Protein AF-A0A9E1SE35-F1 (afdb_monomer_lite)

Structure (mmCIF, N/CA/C/O backbone):
data_AF-A0A9E1SE35-F1
#
_entry.id   AF-A0A9E1SE35-F1
#
loop_
_atom_site.group_PDB
_atom_site.id
_atom_site.type_symbol
_atom_site.label_atom_id
_atom_site.label_alt_id
_atom_site.label_comp_id
_atom_site.label_asym_id
_atom_site.label_entity_id
_atom_site.label_seq_id
_atom_site.pdbx_PDB_ins_code
_atom_site.Cartn_x
_atom_site.Cartn_y
_atom_site.Cartn_z
_atom_site.occupancy
_atom_site.B_iso_or_equiv
_atom_site.auth_seq_id
_atom_site.auth_comp_id
_atom_site.auth_asym_id
_atom_site.auth_atom_id
_atom_site.pdbx_PDB_model_num
ATOM 1 N N . MET A 1 1 ? -21.608 7.210 -1.337 1.00 58.50 1 MET A N 1
ATOM 2 C CA . MET A 1 1 ? -20.133 7.171 -1.399 1.00 58.50 1 MET A CA 1
ATOM 3 C C . MET A 1 1 ? -19.544 8.311 -0.594 1.00 58.50 1 MET A C 1
ATOM 5 O O . MET A 1 1 ? -19.902 9.467 -0.826 1.00 58.50 1 MET A O 1
ATOM 9 N N . ILE A 1 2 ? -18.666 7.977 0.347 1.00 83.94 2 ILE A N 1
ATOM 10 C CA . ILE A 1 2 ? -17.912 8.944 1.163 1.00 83.94 2 ILE A CA 1
ATOM 11 C C . ILE A 1 2 ? -16.735 9.473 0.311 1.00 83.94 2 ILE A C 1
ATOM 13 O O . ILE A 1 2 ? -16.353 8.836 -0.670 1.00 83.94 2 ILE A O 1
ATOM 17 N N . ARG A 1 3 ? -16.198 10.666 0.602 1.00 90.00 3 ARG A N 1
ATOM 18 C CA . ARG A 1 3 ? -15.175 11.342 -0.230 1.00 90.00 3 ARG A CA 1
ATOM 19 C C . ARG A 1 3 ? -13.941 10.470 -0.516 1.00 90.00 3 ARG A C 1
ATOM 21 O O . ARG A 1 3 ? -13.438 10.486 -1.633 1.00 90.00 3 ARG A O 1
ATOM 28 N N . GLU A 1 4 ? -13.511 9.676 0.456 1.00 93.06 4 GLU A N 1
ATOM 29 C CA . GLU A 1 4 ? -12.359 8.768 0.396 1.00 93.06 4 GLU A CA 1
ATOM 30 C C . GLU A 1 4 ? -12.558 7.622 -0.602 1.00 93.06 4 GLU A C 1
ATOM 32 O O . GLU A 1 4 ? -11.675 7.295 -1.388 1.00 93.06 4 GLU A O 1
ATOM 37 N N . GLU A 1 5 ? -13.753 7.041 -0.615 1.00 92.44 5 GLU A N 1
ATOM 38 C CA . GLU A 1 5 ? -14.132 5.999 -1.568 1.00 92.44 5 GLU A CA 1
ATOM 39 C C . GLU A 1 5 ? -14.140 6.552 -3.000 1.00 92.44 5 GLU A C 1
ATOM 41 O O . GLU A 1 5 ? -13.676 5.893 -3.931 1.00 92.44 5 GLU A O 1
ATOM 46 N N . LYS A 1 6 ? -14.618 7.794 -3.173 1.00 93.12 6 LYS A N 1
ATOM 47 C CA . LYS A 1 6 ? -14.644 8.467 -4.477 1.00 93.12 6 LYS A CA 1
ATOM 48 C C . LYS A 1 6 ? -13.241 8.688 -5.027 1.00 93.12 6 LYS A C 1
ATOM 50 O O . LYS A 1 6 ? -13.010 8.351 -6.179 1.00 93.12 6 LYS A O 1
ATOM 55 N N . ILE A 1 7 ? -12.309 9.226 -4.236 1.00 95.44 7 ILE A N 1
ATOM 56 C CA . ILE A 1 7 ? -10.945 9.482 -4.728 1.00 95.44 7 ILE A CA 1
ATOM 57 C C . ILE A 1 7 ? -10.204 8.180 -5.056 1.00 95.44 7 ILE A C 1
ATOM 59 O O . ILE A 1 7 ? -9.519 8.130 -6.069 1.00 95.44 7 ILE A O 1
ATOM 63 N N . VAL A 1 8 ? -10.395 7.113 -4.269 1.00 95.75 8 VAL A N 1
ATOM 64 C CA . VAL A 1 8 ? -9.826 5.788 -4.571 1.00 95.75 8 VAL A CA 1
ATOM 65 C C . VAL A 1 8 ? -10.408 5.236 -5.871 1.00 95.75 8 VAL A C 1
ATOM 67 O O . VAL A 1 8 ? -9.660 4.793 -6.736 1.00 95.75 8 VAL A O 1
ATOM 70 N N . SER A 1 9 ? -11.728 5.335 -6.049 1.00 94.31 9 SER A N 1
ATOM 71 C CA . SER A 1 9 ? -12.397 4.900 -7.281 1.00 94.31 9 SER A CA 1
ATOM 72 C C . SER A 1 9 ? -11.919 5.691 -8.499 1.00 94.31 9 SER A C 1
ATOM 74 O O . SER A 1 9 ? -11.638 5.102 -9.536 1.00 94.31 9 SER A O 1
ATOM 76 N N . ILE A 1 10 ? -11.784 7.016 -8.369 1.00 94.00 10 ILE A N 1
ATOM 77 C CA . ILE A 1 10 ? -11.277 7.892 -9.432 1.00 94.00 10 ILE A CA 1
ATOM 78 C C . ILE A 1 10 ? -9.825 7.548 -9.755 1.00 94.00 10 ILE A C 1
ATOM 80 O O . ILE A 1 10 ? -9.498 7.428 -10.924 1.00 94.00 10 ILE A O 1
ATOM 84 N N . ALA A 1 11 ? -8.961 7.343 -8.758 1.00 93.31 11 ALA A N 1
ATOM 85 C CA . ALA A 1 11 ? -7.563 6.985 -8.993 1.00 93.31 11 ALA A CA 1
ATOM 86 C C . ALA A 1 11 ? -7.438 5.678 -9.794 1.00 93.31 11 ALA A C 1
ATOM 88 O O . ALA A 1 11 ? -6.709 5.632 -10.783 1.00 93.31 11 ALA A O 1
ATOM 89 N N . ILE A 1 12 ? -8.199 4.645 -9.414 1.00 93.69 12 ILE A N 1
ATOM 90 C CA . ILE A 1 12 ? -8.242 3.367 -10.139 1.00 93.69 12 ILE A CA 1
ATOM 91 C C . ILE A 1 12 ? -8.792 3.572 -11.556 1.00 93.69 12 ILE A C 1
ATOM 93 O O . ILE A 1 12 ? -8.190 3.107 -12.523 1.00 93.69 12 ILE A O 1
ATOM 97 N N . LEU A 1 13 ? -9.910 4.290 -11.695 1.00 92.88 13 LEU A N 1
ATOM 98 C CA . LEU A 1 13 ? -10.548 4.529 -12.987 1.00 92.88 13 LEU A CA 1
ATOM 99 C C . LEU A 1 13 ? -9.641 5.316 -13.937 1.00 92.88 13 LEU A C 1
ATOM 101 O O . LEU A 1 13 ? -9.552 4.962 -15.104 1.00 92.88 13 LEU A O 1
ATOM 105 N N . THR A 1 14 ? -8.938 6.338 -13.449 1.00 90.69 14 THR A N 1
ATOM 106 C CA . THR A 1 14 ? -8.001 7.137 -14.248 1.00 90.69 14 THR A CA 1
ATOM 107 C C . THR A 1 14 ? -6.889 6.268 -14.826 1.00 90.69 14 THR A C 1
ATOM 109 O O . THR A 1 14 ? -6.589 6.369 -16.012 1.00 90.69 14 THR A O 1
ATOM 112 N N . VAL A 1 15 ? -6.310 5.374 -14.017 1.00 89.38 15 VAL A N 1
ATOM 113 C CA . VAL A 1 15 ? -5.276 4.437 -14.480 1.00 89.38 15 VAL A CA 1
ATOM 114 C C . VAL A 1 15 ? -5.835 3.470 -15.527 1.00 89.38 15 VAL A C 1
ATOM 116 O O . VAL A 1 15 ? -5.203 3.254 -16.559 1.00 89.38 15 VAL A O 1
ATOM 119 N N . LEU A 1 16 ? -7.033 2.926 -15.298 1.00 89.19 16 LEU A N 1
ATOM 120 C CA . LEU A 1 16 ? -7.689 2.030 -16.254 1.00 89.19 16 LEU A CA 1
ATOM 121 C C . LEU A 1 16 ? -8.028 2.735 -17.569 1.00 89.19 16 LEU A C 1
ATOM 123 O O . LEU A 1 16 ? -7.793 2.176 -18.634 1.00 89.19 16 LEU A O 1
ATOM 127 N N . MET A 1 17 ? -8.551 3.962 -17.516 1.00 87.62 17 MET A N 1
ATOM 128 C CA . MET A 1 17 ? -8.855 4.753 -18.709 1.00 87.62 17 MET A CA 1
ATOM 129 C C . MET A 1 17 ? -7.595 5.087 -19.503 1.00 87.62 17 MET A C 1
ATOM 131 O O . MET A 1 17 ? -7.624 5.018 -20.727 1.00 87.62 17 MET A O 1
ATOM 135 N N . TYR A 1 18 ? -6.492 5.405 -18.824 1.00 86.00 18 TYR A N 1
ATOM 136 C CA . TYR A 1 18 ? -5.204 5.621 -19.477 1.00 86.00 18 TYR A CA 1
ATOM 137 C C . TYR A 1 18 ? -4.726 4.360 -20.209 1.00 86.00 18 TYR A C 1
ATOM 139 O O . TYR A 1 18 ? -4.388 4.424 -21.389 1.00 86.00 18 TYR A O 1
ATOM 147 N N . ALA A 1 19 ? -4.769 3.204 -19.543 1.00 83.25 19 ALA A N 1
ATOM 148 C CA . ALA A 1 19 ? -4.364 1.940 -20.151 1.00 83.25 19 ALA A CA 1
ATOM 149 C C . ALA A 1 19 ? -5.287 1.511 -21.303 1.00 83.25 19 ALA A C 1
ATOM 151 O O . ALA A 1 19 ? -4.811 0.993 -22.309 1.00 83.25 19 ALA A O 1
ATOM 152 N N . LEU A 1 20 ? -6.595 1.771 -21.197 1.00 84.62 20 LEU A N 1
ATOM 153 C CA . LEU A 1 20 ? -7.542 1.565 -22.295 1.00 84.62 20 LEU A CA 1
ATOM 154 C C . LEU A 1 20 ? -7.250 2.489 -23.482 1.00 84.62 20 LEU A C 1
ATOM 156 O O . LEU A 1 20 ? -7.296 2.029 -24.616 1.00 84.62 20 LEU A O 1
ATOM 160 N N . GLY A 1 21 ? -6.928 3.763 -23.238 1.00 82.38 21 GLY A N 1
ATOM 161 C CA . GLY A 1 21 ? -6.522 4.696 -24.293 1.00 82.38 21 GLY A CA 1
ATOM 162 C C . GLY A 1 21 ? -5.305 4.181 -25.059 1.00 82.38 21 GLY A C 1
ATOM 163 O O . GLY A 1 21 ? -5.356 4.041 -26.276 1.00 82.38 21 GLY A O 1
ATOM 164 N N . LEU A 1 22 ? -4.259 3.772 -24.335 1.00 79.31 22 LEU A N 1
ATOM 165 C CA . LEU A 1 22 ? -3.069 3.174 -24.944 1.00 79.31 22 LEU A CA 1
ATOM 166 C C . LEU A 1 22 ? -3.355 1.858 -25.668 1.00 79.31 22 LEU A C 1
ATOM 168 O O . LEU A 1 22 ? -2.759 1.596 -26.709 1.00 79.31 22 LEU A O 1
ATOM 172 N N . PHE A 1 23 ? -4.283 1.047 -25.162 1.00 83.00 23 PHE A N 1
ATOM 173 C CA . PHE A 1 23 ? -4.708 -0.166 -25.851 1.00 83.00 23 PHE A CA 1
ATOM 174 C C . PHE A 1 23 ? -5.352 0.140 -27.208 1.00 83.00 23 PHE A C 1
ATOM 176 O O . PHE A 1 23 ? -5.056 -0.549 -28.182 1.00 83.00 23 PHE A O 1
ATOM 183 N N . PHE A 1 24 ? -6.193 1.174 -27.299 1.00 84.69 24 PHE A N 1
ATOM 184 C CA . PHE A 1 24 ? -6.786 1.582 -28.575 1.00 84.69 24 PHE A CA 1
ATOM 185 C C . PHE A 1 24 ? -5.763 2.196 -29.537 1.00 84.69 24 PHE A C 1
ATOM 187 O O . PHE A 1 24 ? -5.862 1.953 -30.738 1.00 84.69 24 PHE A O 1
ATOM 194 N N . ASP A 1 25 ? -4.775 2.932 -29.025 1.00 79.44 25 ASP A N 1
ATOM 195 C CA . ASP A 1 25 ? -3.771 3.604 -29.857 1.00 79.44 25 ASP A CA 1
ATOM 196 C C . ASP A 1 25 ? -2.655 2.658 -30.336 1.00 79.44 25 ASP A C 1
ATOM 198 O O . ASP A 1 25 ? -2.260 2.692 -31.501 1.00 79.44 25 ASP A O 1
ATOM 202 N N . ALA A 1 26 ? -2.134 1.808 -29.448 1.00 76.31 26 ALA A N 1
ATOM 203 C CA . ALA A 1 26 ? -0.950 0.980 -29.688 1.00 76.31 26 ALA A CA 1
ATOM 204 C C . ALA A 1 26 ? -1.252 -0.527 -29.789 1.00 76.31 26 ALA A C 1
ATOM 206 O O . ALA A 1 26 ? -0.338 -1.321 -30.009 1.00 76.31 26 ALA A O 1
ATOM 207 N N . GLY A 1 27 ? -2.508 -0.948 -29.596 1.00 72.31 27 GLY A N 1
ATOM 208 C CA . GLY A 1 27 ? -2.904 -2.363 -29.576 1.00 72.31 27 GLY A CA 1
ATOM 209 C C . GLY A 1 27 ? -2.381 -3.145 -28.366 1.00 72.31 27 GLY A C 1
ATOM 210 O O . GLY A 1 27 ? -2.519 -4.367 -28.318 1.00 72.31 27 GLY A O 1
ATOM 211 N N . PHE A 1 28 ? -1.769 -2.462 -27.393 1.00 68.56 28 PHE A N 1
ATOM 212 C CA . PHE A 1 28 ? -1.119 -3.071 -26.238 1.00 68.56 28 PHE A CA 1
ATOM 213 C C . PHE A 1 28 ? -1.556 -2.394 -24.940 1.00 68.56 28 PHE A C 1
ATOM 215 O O . PHE A 1 28 ? -1.625 -1.169 -24.848 1.00 68.56 28 PHE A O 1
ATOM 222 N N . PHE A 1 29 ? -1.854 -3.198 -23.919 1.00 68.00 29 PHE A N 1
ATOM 223 C CA . PHE A 1 29 ? -2.287 -2.693 -22.620 1.00 68.00 29 PHE A CA 1
ATOM 224 C C . PHE A 1 29 ? -1.064 -2.289 -21.795 1.00 68.00 29 PHE A C 1
ATOM 226 O O . PHE A 1 29 ? -0.494 -3.098 -21.067 1.00 68.00 29 PHE A O 1
ATOM 233 N N . LEU A 1 30 ? -0.639 -1.034 -21.933 1.00 68.56 30 LEU A N 1
ATOM 234 C CA . LEU A 1 30 ? 0.471 -0.486 -21.164 1.00 68.56 30 LEU A CA 1
ATOM 235 C C . LEU A 1 30 ? -0.089 0.347 -20.013 1.00 68.56 30 LEU A C 1
ATOM 237 O O . LEU A 1 30 ? -0.709 1.389 -20.210 1.00 68.56 30 LEU A O 1
ATOM 241 N N . LEU A 1 31 ? 0.099 -0.130 -18.788 1.00 74.75 31 LEU A N 1
ATOM 242 C CA . LEU A 1 31 ? -0.219 0.662 -17.611 1.00 74.75 31 LEU A CA 1
ATOM 243 C C . LEU A 1 31 ? 0.923 1.647 -17.312 1.00 74.75 31 LEU A C 1
ATOM 245 O O . LEU A 1 31 ? 2.072 1.354 -17.647 1.00 74.75 31 LEU A O 1
ATOM 249 N N . PRO A 1 32 ? 0.645 2.782 -16.641 1.00 64.50 32 PRO A N 1
ATOM 250 C CA . PRO A 1 32 ? 1.642 3.793 -16.307 1.00 64.50 32 PRO A CA 1
ATOM 251 C C . PRO A 1 32 ? 2.552 3.304 -15.167 1.00 64.50 32 PRO A C 1
ATOM 253 O O . PRO A 1 32 ? 2.541 3.828 -14.057 1.00 64.50 32 PRO A O 1
ATOM 256 N N . PHE A 1 33 ? 3.323 2.250 -15.411 1.00 65.88 33 PHE A N 1
ATOM 257 C CA . PHE A 1 33 ? 4.321 1.734 -14.490 1.00 65.88 33 PHE A CA 1
ATOM 258 C C . PHE A 1 33 ? 5.620 2.540 -14.641 1.00 65.88 33 PHE A C 1
ATOM 260 O O . PHE A 1 33 ? 6.007 2.834 -15.772 1.00 65.88 33 PHE A O 1
ATOM 267 N N . PRO A 1 34 ? 6.327 2.888 -13.550 1.00 76.00 34 PRO A N 1
ATOM 268 C CA . PRO A 1 34 ? 6.044 2.631 -12.132 1.00 76.00 34 PRO A CA 1
ATOM 269 C C . PRO A 1 34 ? 5.397 3.824 -11.384 1.00 76.00 34 PRO A C 1
ATOM 271 O O . PRO A 1 34 ? 5.742 4.097 -10.236 1.00 76.00 34 PRO A O 1
ATOM 274 N N . LEU A 1 35 ? 4.437 4.547 -11.982 1.00 86.25 35 LEU A N 1
ATOM 275 C CA . LEU A 1 35 ? 3.812 5.733 -11.357 1.00 86.25 35 LEU A CA 1
ATOM 276 C C . LEU A 1 35 ? 2.886 5.410 -10.169 1.00 86.25 35 LEU A C 1
ATOM 278 O O . LEU A 1 35 ? 2.475 6.323 -9.450 1.00 86.25 35 LEU A O 1
ATOM 282 N N . PHE A 1 36 ? 2.538 4.144 -9.937 1.00 90.38 36 PHE A N 1
ATOM 283 C CA . PHE A 1 36 ? 1.523 3.776 -8.947 1.00 90.38 36 PHE A CA 1
ATOM 284 C C . PHE A 1 36 ? 1.881 4.161 -7.511 1.00 90.38 36 PHE A C 1
ATOM 286 O O . PHE A 1 36 ? 1.012 4.673 -6.808 1.00 90.38 36 PHE A O 1
ATOM 293 N N . ASP A 1 37 ? 3.138 3.995 -7.089 1.00 90.69 37 ASP A N 1
ATOM 294 C CA . ASP A 1 37 ? 3.569 4.373 -5.733 1.00 90.69 37 ASP A CA 1
ATOM 295 C C . ASP A 1 37 ? 3.445 5.888 -5.509 1.00 90.69 37 ASP A C 1
ATOM 297 O O . ASP A 1 37 ? 3.049 6.343 -4.434 1.00 90.69 37 ASP A O 1
ATOM 301 N N . LEU A 1 38 ? 3.712 6.685 -6.550 1.00 92.50 38 LEU A N 1
ATOM 302 C CA . LEU A 1 38 ? 3.554 8.140 -6.515 1.00 92.50 38 LEU A CA 1
ATOM 303 C C . LEU A 1 38 ? 2.076 8.536 -6.444 1.00 92.50 38 LEU A C 1
ATOM 305 O O . LEU A 1 38 ? 1.701 9.364 -5.612 1.00 92.50 38 LEU A O 1
ATOM 309 N N . ILE A 1 39 ? 1.221 7.922 -7.271 1.00 94.06 39 ILE A N 1
ATOM 310 C CA . ILE A 1 39 ? -0.231 8.155 -7.229 1.00 94.06 39 ILE A CA 1
ATOM 311 C C . ILE A 1 39 ? -0.779 7.765 -5.852 1.00 94.06 39 ILE A C 1
ATOM 313 O O . ILE A 1 39 ? -1.556 8.516 -5.261 1.00 94.06 39 ILE A O 1
ATOM 317 N N . PHE A 1 40 ? -0.347 6.624 -5.311 1.00 95.94 40 PHE A N 1
ATOM 318 C CA . PHE A 1 40 ? -0.731 6.163 -3.983 1.00 95.94 40 PHE A CA 1
ATOM 319 C C . PHE A 1 40 ? -0.341 7.177 -2.907 1.00 95.94 40 PHE A C 1
ATOM 321 O O . PHE A 1 40 ? -1.190 7.562 -2.102 1.00 95.94 40 PHE A O 1
ATOM 328 N N . LEU A 1 41 ? 0.902 7.670 -2.928 1.00 96.31 41 LEU A N 1
ATOM 329 C CA . LEU A 1 41 ? 1.382 8.671 -1.979 1.00 96.31 41 LEU A CA 1
ATOM 330 C C . LEU A 1 41 ? 0.567 9.971 -2.058 1.00 96.31 41 LEU A C 1
ATOM 332 O O . LEU A 1 41 ? 0.171 10.502 -1.021 1.00 96.31 41 LEU A O 1
ATOM 336 N N . ILE A 1 42 ? 0.256 10.459 -3.264 1.00 95.81 42 ILE A N 1
ATOM 337 C CA . ILE A 1 42 ? -0.579 11.656 -3.465 1.00 95.81 42 ILE A CA 1
ATOM 338 C C . ILE A 1 42 ? -1.976 11.449 -2.867 1.00 95.81 42 ILE A C 1
ATOM 340 O O . ILE A 1 42 ? -2.470 12.303 -2.124 1.00 95.81 42 ILE A O 1
ATOM 344 N N . VAL A 1 43 ? -2.608 10.302 -3.140 1.00 97.12 43 VAL A N 1
ATOM 345 C CA . VAL A 1 43 ? -3.919 9.973 -2.562 1.00 97.12 43 VAL A CA 1
ATOM 346 C C . VAL A 1 43 ? -3.823 9.880 -1.037 1.00 97.12 43 VAL A C 1
ATOM 348 O O . VAL A 1 43 ? -4.681 10.421 -0.340 1.00 97.12 43 VAL A O 1
ATOM 351 N N . PHE A 1 44 ? -2.763 9.283 -0.489 1.00 97.88 44 PHE A N 1
ATOM 352 C CA . PHE A 1 44 ? -2.547 9.208 0.956 1.00 97.88 44 PHE A CA 1
ATOM 353 C C . PHE A 1 44 ? -2.422 10.612 1.577 1.00 97.88 44 PHE A C 1
ATOM 355 O O . PHE A 1 44 ? -3.123 10.924 2.542 1.00 97.88 44 PHE A O 1
ATOM 362 N N . ILE A 1 45 ? -1.615 11.509 1.002 1.00 97.56 45 ILE A N 1
ATOM 363 C CA . ILE A 1 45 ? -1.498 12.903 1.472 1.00 97.56 45 ILE A CA 1
ATOM 364 C C . ILE A 1 45 ? -2.879 13.569 1.532 1.00 97.56 45 ILE A C 1
ATOM 366 O O . ILE A 1 45 ? -3.216 14.221 2.527 1.00 97.56 45 ILE A O 1
ATOM 370 N N . GLN A 1 46 ? -3.721 13.343 0.522 1.00 96.69 46 GLN A N 1
ATOM 371 C CA . GLN A 1 46 ? -5.081 13.869 0.515 1.00 96.69 46 GLN A CA 1
ATOM 372 C C . GLN A 1 46 ? -5.939 13.303 1.660 1.00 96.69 46 GLN A C 1
ATOM 374 O O . GLN A 1 46 ? -6.675 14.052 2.309 1.00 96.69 46 GLN A O 1
ATOM 379 N N . PHE A 1 47 ? -5.813 12.008 1.970 1.00 97.25 47 PHE A N 1
ATOM 380 C CA . PHE A 1 47 ? -6.484 11.397 3.122 1.00 97.25 47 PHE A CA 1
ATOM 381 C C . PHE A 1 47 ? -6.041 12.031 4.441 1.00 97.25 47 PHE A C 1
ATOM 383 O O . PHE A 1 47 ? -6.895 12.305 5.287 1.00 97.25 47 PHE A O 1
ATOM 390 N N . LEU A 1 48 ? -4.742 12.301 4.617 1.00 97.06 48 LEU A N 1
ATOM 391 C CA . LEU A 1 48 ? -4.226 12.992 5.803 1.00 97.06 48 LEU A CA 1
ATOM 392 C C . LEU A 1 48 ? -4.832 14.393 5.929 1.00 97.06 48 LEU A C 1
ATOM 394 O O . LEU A 1 48 ? -5.245 14.794 7.019 1.00 97.06 48 LEU A O 1
ATOM 398 N N . PHE A 1 49 ? -4.936 15.127 4.817 1.00 96.38 49 PHE A N 1
ATOM 399 C CA . PHE A 1 49 ? -5.503 16.472 4.814 1.00 96.38 49 PHE A CA 1
ATOM 400 C C . PHE A 1 49 ? -6.997 16.486 5.165 1.00 96.38 49 PHE A C 1
ATOM 402 O O . PHE A 1 49 ? -7.439 17.349 5.927 1.00 96.38 49 PHE A O 1
ATOM 409 N N . TRP A 1 50 ? -7.775 15.532 4.651 1.00 95.81 50 TRP A N 1
ATOM 410 C CA . TRP A 1 50 ? -9.208 15.432 4.945 1.00 95.81 50 TRP A CA 1
ATOM 411 C C . TRP A 1 50 ? -9.505 14.888 6.341 1.00 95.81 50 TRP A C 1
ATOM 413 O O . TRP A 1 50 ? -10.460 15.336 6.976 1.00 95.81 50 TRP A O 1
ATOM 423 N N . ASN A 1 51 ? -8.674 13.976 6.848 1.00 95.12 51 ASN A N 1
ATOM 424 C CA . ASN A 1 51 ? -8.948 13.211 8.064 1.00 95.12 51 ASN A CA 1
ATOM 425 C C . ASN A 1 51 ? -7.987 13.538 9.215 1.00 95.12 51 ASN A C 1
ATOM 427 O O . ASN A 1 51 ? -7.688 12.674 10.036 1.00 95.12 51 ASN A O 1
ATOM 431 N N . LYS A 1 52 ? -7.538 14.799 9.323 1.00 92.50 52 LYS A N 1
ATOM 432 C CA . LYS A 1 52 ? -6.545 15.262 10.321 1.00 92.50 52 LYS A CA 1
ATOM 433 C C . LYS A 1 52 ? -6.839 14.824 11.759 1.00 92.50 52 LYS A C 1
ATOM 435 O O . LYS A 1 52 ? -5.925 14.482 12.497 1.00 92.50 52 LYS A O 1
ATOM 440 N N . ARG A 1 53 ? -8.116 14.820 12.161 1.00 90.75 53 ARG A N 1
ATOM 441 C CA . ARG A 1 53 ? -8.552 14.442 13.522 1.00 90.75 53 ARG A CA 1
ATOM 442 C C . ARG A 1 53 ? -8.545 12.931 13.776 1.00 90.75 53 ARG A C 1
ATOM 444 O O . ARG A 1 53 ? -8.593 12.513 14.927 1.00 90.75 53 ARG A O 1
ATOM 451 N N . SER A 1 54 ? -8.495 12.128 12.719 1.00 89.94 54 SER A N 1
ATOM 452 C CA . SER A 1 54 ? -8.506 10.663 12.770 1.00 89.94 54 SER A CA 1
ATOM 453 C C . SER A 1 54 ? -7.112 10.063 12.575 1.00 89.94 54 SER A C 1
ATOM 455 O O . SER A 1 54 ? -6.979 8.841 12.533 1.00 89.94 54 SER A O 1
ATOM 457 N N . ILE A 1 55 ? -6.075 10.901 12.452 1.00 94.81 55 ILE A N 1
ATOM 458 C CA . ILE A 1 55 ? -4.687 10.456 12.332 1.00 94.81 55 ILE A CA 1
ATOM 459 C C . ILE A 1 55 ? -4.260 9.826 13.658 1.00 94.81 55 ILE A C 1
ATOM 461 O O . ILE A 1 55 ? -4.265 10.463 14.710 1.00 94.81 55 ILE 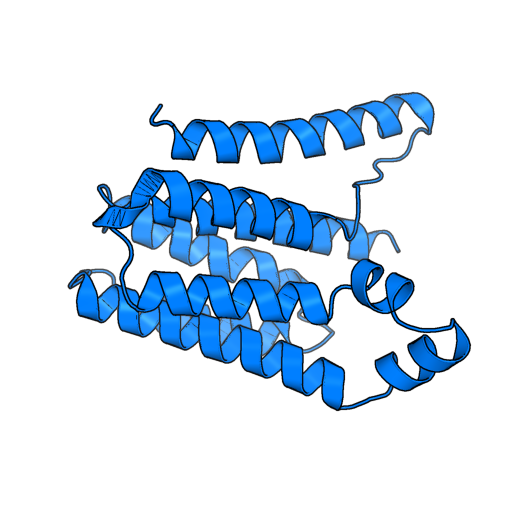A O 1
ATOM 465 N N . GLN A 1 56 ? -3.876 8.557 13.589 1.00 95.19 56 GLN A N 1
ATOM 466 C CA . GLN A 1 56 ? -3.324 7.796 14.706 1.00 95.19 56 GLN A CA 1
ATOM 467 C C . GLN A 1 56 ? -1.934 7.267 14.337 1.00 95.19 56 GLN A C 1
ATOM 469 O O . GLN A 1 56 ? -1.491 7.401 13.195 1.00 95.19 56 GLN A O 1
ATOM 474 N N . ALA A 1 57 ? -1.227 6.649 15.286 1.00 96.00 57 ALA A N 1
ATOM 475 C CA . ALA A 1 57 ? 0.162 6.242 15.057 1.00 96.00 57 ALA A CA 1
ATOM 476 C C . ALA A 1 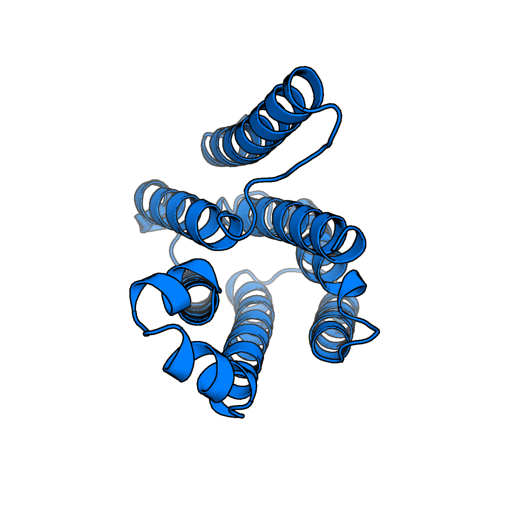57 ? 0.305 5.223 13.910 1.00 96.00 57 ALA A C 1
ATOM 478 O O . ALA A 1 57 ? 1.264 5.301 13.149 1.00 96.00 57 ALA A O 1
ATOM 479 N N . TYR A 1 58 ? -0.663 4.312 13.731 1.00 96.19 58 TYR A N 1
ATOM 480 C CA . TYR A 1 58 ? -0.635 3.380 12.595 1.00 96.19 58 TYR A CA 1
ATOM 481 C C . TYR A 1 58 ? -0.781 4.099 11.246 1.00 96.19 58 TYR A C 1
ATOM 483 O O . TYR A 1 58 ? -0.217 3.637 10.263 1.00 96.19 58 TYR A O 1
ATOM 491 N N . VAL A 1 59 ? -1.491 5.234 11.187 1.00 97.19 59 VAL A N 1
ATOM 492 C CA . VAL A 1 59 ? -1.626 6.036 9.960 1.00 97.19 59 VAL A CA 1
ATOM 493 C C . VAL A 1 59 ? -0.284 6.666 9.609 1.00 97.19 59 VAL A C 1
ATOM 495 O O . VAL A 1 59 ? 0.137 6.605 8.460 1.00 97.19 59 VAL A O 1
ATOM 498 N N . LEU A 1 60 ? 0.409 7.230 10.602 1.00 97.31 60 LEU A N 1
ATOM 499 C CA . LEU A 1 60 ? 1.727 7.837 10.408 1.00 97.31 60 LEU A CA 1
ATOM 500 C C . LEU A 1 60 ? 2.777 6.803 9.992 1.00 97.31 60 LEU A C 1
ATOM 502 O O . LEU A 1 60 ? 3.570 7.068 9.095 1.00 97.31 60 LEU A O 1
ATOM 506 N N . LEU A 1 61 ? 2.754 5.610 10.592 1.00 97.38 61 LEU A N 1
ATOM 507 C CA . LEU A 1 61 ? 3.639 4.516 10.185 1.00 97.38 61 LEU A CA 1
ATOM 508 C C . LEU A 1 61 ? 3.320 4.006 8.782 1.00 97.38 61 LEU A C 1
ATOM 510 O O . LEU A 1 61 ? 4.237 3.688 8.032 1.00 97.38 61 LEU A O 1
ATOM 514 N N . TYR A 1 62 ? 2.040 3.957 8.409 1.00 97.69 62 TYR A N 1
ATOM 515 C CA . TYR A 1 62 ? 1.648 3.561 7.062 1.00 97.69 62 TYR A CA 1
ATOM 516 C C . TYR A 1 62 ? 2.100 4.600 6.034 1.00 97.69 62 TYR A C 1
ATOM 518 O O . TYR A 1 62 ? 2.659 4.249 4.997 1.00 97.69 62 TYR A O 1
ATOM 526 N N . PHE A 1 63 ? 1.962 5.883 6.362 1.00 97.75 63 PHE A N 1
ATOM 527 C CA . PHE A 1 63 ? 2.479 6.966 5.538 1.00 97.75 63 PHE A CA 1
ATOM 528 C C . PHE A 1 63 ? 4.007 6.894 5.394 1.00 97.75 63 PHE A C 1
ATOM 530 O O . PHE A 1 63 ? 4.519 6.987 4.283 1.00 97.75 63 PHE A O 1
ATOM 537 N N . LEU A 1 64 ? 4.735 6.628 6.484 1.00 97.44 64 LEU A N 1
ATOM 538 C CA . LEU A 1 64 ? 6.186 6.427 6.446 1.00 97.44 64 LEU A CA 1
ATOM 539 C C . LEU A 1 64 ? 6.579 5.238 5.558 1.00 97.44 64 LEU A C 1
ATOM 541 O O . LEU A 1 64 ? 7.488 5.367 4.743 1.00 97.44 64 LEU A O 1
ATOM 545 N N . ALA A 1 65 ? 5.878 4.105 5.666 1.00 96.31 65 ALA A N 1
ATOM 546 C CA . ALA A 1 65 ? 6.111 2.950 4.799 1.00 96.31 65 ALA A CA 1
ATOM 547 C C . ALA A 1 65 ? 5.916 3.307 3.315 1.00 96.31 65 ALA A C 1
ATOM 549 O O . ALA A 1 65 ? 6.705 2.887 2.475 1.00 96.31 65 ALA A O 1
ATOM 550 N N . SER A 1 66 ? 4.913 4.136 3.016 1.00 96.00 66 SER A N 1
ATOM 551 C CA . SER A 1 66 ? 4.618 4.616 1.659 1.00 96.00 66 SER A CA 1
ATOM 552 C C . SER A 1 66 ? 5.720 5.532 1.118 1.00 96.00 66 SER A C 1
ATOM 554 O O . SER A 1 66 ? 6.090 5.436 -0.046 1.00 96.00 66 SER A O 1
ATOM 556 N N . ILE A 1 67 ? 6.293 6.398 1.964 1.00 96.06 67 ILE A N 1
ATOM 557 C CA . ILE A 1 67 ? 7.449 7.228 1.586 1.00 96.06 67 ILE A CA 1
ATOM 558 C C . ILE A 1 67 ? 8.642 6.339 1.226 1.00 96.06 67 ILE A C 1
ATOM 560 O O . ILE A 1 67 ? 9.262 6.551 0.188 1.00 96.06 67 ILE A O 1
ATOM 564 N N . ILE A 1 68 ? 8.943 5.327 2.045 1.00 94.25 68 ILE A N 1
ATOM 565 C CA . ILE A 1 68 ? 10.063 4.409 1.781 1.00 94.25 68 ILE A CA 1
ATOM 566 C C . ILE A 1 68 ? 9.845 3.646 0.469 1.00 94.25 68 ILE A C 1
ATOM 568 O O . ILE A 1 68 ? 10.795 3.490 -0.294 1.00 94.25 68 ILE A O 1
ATOM 572 N N . GLN A 1 69 ? 8.605 3.240 0.172 1.00 91.50 69 GLN A N 1
ATOM 573 C CA . GLN A 1 69 ? 8.262 2.616 -1.111 1.00 91.50 69 GLN A CA 1
ATOM 574 C C . GLN A 1 69 ? 8.596 3.516 -2.302 1.00 91.50 69 GLN A C 1
ATOM 576 O O . GLN A 1 69 ? 9.236 3.078 -3.254 1.00 91.50 69 GLN A O 1
ATOM 581 N N . VAL A 1 70 ? 8.237 4.797 -2.215 1.00 91.62 70 VAL A N 1
ATOM 582 C CA . VAL A 1 70 ? 8.555 5.783 -3.253 1.00 91.62 70 VAL A CA 1
ATOM 583 C C . VAL A 1 70 ? 10.067 6.002 -3.391 1.00 91.62 70 VAL A C 1
ATOM 585 O O . VAL A 1 70 ? 10.550 6.169 -4.506 1.00 91.62 70 VAL A O 1
ATOM 588 N N . MET A 1 71 ? 10.840 5.956 -2.300 1.00 88.00 71 MET A N 1
ATOM 589 C CA . MET A 1 71 ? 12.297 6.161 -2.352 1.00 88.00 71 MET A CA 1
ATOM 590 C C . MET A 1 71 ? 13.040 5.098 -3.167 1.00 88.00 71 MET A C 1
ATOM 592 O O . MET A 1 71 ? 14.083 5.402 -3.738 1.00 88.00 71 MET A O 1
ATOM 596 N N . HIS A 1 72 ? 12.526 3.869 -3.218 1.00 85.88 72 HIS A N 1
ATOM 597 C CA . HIS A 1 72 ? 13.107 2.787 -4.015 1.00 85.88 72 HIS A CA 1
ATOM 598 C C . HIS A 1 72 ? 12.308 2.507 -5.301 1.00 85.88 72 HIS A C 1
ATOM 600 O O . HIS A 1 72 ? 12.418 1.427 -5.883 1.00 85.88 72 HIS A O 1
ATOM 606 N N . ASN A 1 73 ? 11.452 3.440 -5.724 1.00 87.00 73 ASN A N 1
ATOM 607 C CA . ASN A 1 73 ? 10.708 3.323 -6.970 1.00 87.00 73 ASN A CA 1
ATOM 608 C C . ASN A 1 73 ? 11.641 3.598 -8.170 1.00 87.00 73 ASN A C 1
ATOM 610 O O . ASN A 1 73 ? 12.393 4.576 -8.122 1.00 87.00 73 ASN A O 1
ATOM 614 N N . PRO A 1 74 ? 11.581 2.810 -9.263 1.00 82.31 74 PRO A N 1
ATOM 615 C CA . PRO A 1 74 ? 12.502 2.975 -10.389 1.00 82.31 74 PRO A CA 1
ATOM 616 C C . PRO A 1 74 ? 12.460 4.362 -11.046 1.00 82.31 74 PRO A C 1
ATOM 618 O O . PRO A 1 74 ? 13.505 4.863 -11.450 1.00 82.31 74 PRO A O 1
ATOM 621 N N . LEU A 1 75 ? 11.296 5.030 -11.108 1.00 83.94 75 LEU A N 1
ATOM 622 C CA . LEU A 1 75 ? 11.216 6.402 -11.636 1.00 83.94 75 LEU A CA 1
ATOM 623 C C . LEU A 1 75 ? 11.933 7.401 -10.736 1.00 83.94 75 LEU A C 1
ATOM 625 O O . LEU A 1 75 ? 12.613 8.294 -11.229 1.00 83.94 75 LEU A O 1
ATOM 629 N N . VAL A 1 76 ? 11.778 7.266 -9.419 1.00 84.12 76 VAL A N 1
ATOM 630 C CA . VAL A 1 76 ? 12.404 8.178 -8.455 1.00 84.12 76 VAL A CA 1
ATOM 631 C C . VAL A 1 76 ? 13.911 7.978 -8.446 1.00 84.12 76 VAL A C 1
ATOM 633 O O . VAL A 1 76 ? 14.653 8.954 -8.497 1.00 84.12 76 VAL A O 1
ATOM 636 N N . LEU A 1 77 ? 14.366 6.723 -8.457 1.00 82.69 77 LEU A N 1
ATOM 637 C CA . LEU A 1 77 ? 15.784 6.406 -8.589 1.00 82.69 77 LEU A CA 1
ATOM 638 C C . LEU A 1 77 ? 16.348 6.970 -9.900 1.00 82.69 77 LEU A C 1
ATOM 640 O O . LEU A 1 77 ? 17.380 7.636 -9.866 1.00 82.69 77 LEU A O 1
ATOM 644 N N . GLY A 1 78 ? 15.639 6.800 -11.022 1.00 80.00 78 GLY A N 1
ATOM 645 C CA . GLY A 1 78 ? 16.042 7.325 -12.331 1.00 80.00 78 GLY A CA 1
ATOM 646 C C . GLY A 1 78 ? 16.084 8.853 -12.436 1.00 80.00 78 GLY A C 1
ATOM 647 O O . GLY A 1 78 ? 16.817 9.388 -13.257 1.00 80.00 78 GLY A O 1
ATOM 648 N N . MET A 1 79 ? 15.343 9.578 -11.592 1.00 80.56 79 MET A N 1
ATOM 649 C CA . MET A 1 79 ? 15.448 11.041 -11.499 1.00 80.56 79 MET A CA 1
ATOM 650 C C . MET A 1 79 ? 16.653 11.507 -10.671 1.00 80.56 79 MET A C 1
ATOM 652 O O . MET A 1 79 ? 17.082 12.651 -10.816 1.00 80.56 79 MET A O 1
ATOM 656 N N . ILE A 1 80 ? 17.160 10.661 -9.768 1.00 76.06 80 ILE A N 1
ATOM 657 C CA . ILE A 1 80 ? 18.208 11.018 -8.801 1.00 76.06 80 ILE A CA 1
ATOM 658 C C . ILE A 1 80 ? 19.593 10.536 -9.263 1.00 76.06 80 ILE A C 1
ATOM 660 O O . ILE A 1 80 ? 20.587 11.201 -8.974 1.00 76.06 80 ILE A O 1
ATOM 664 N N . GLY A 1 81 ? 19.677 9.396 -9.955 1.00 69.06 81 GLY A N 1
ATOM 665 C CA . GLY A 1 81 ? 20.934 8.760 -10.366 1.00 69.06 81 GLY A CA 1
ATOM 666 C C . GLY A 1 81 ? 21.204 8.816 -11.871 1.00 69.06 81 GLY A C 1
ATOM 667 O O . GLY A 1 81 ? 20.284 8.923 -12.676 1.00 69.06 81 GLY A O 1
ATOM 668 N N . SER A 1 82 ? 22.481 8.710 -12.253 1.00 68.12 82 SER A N 1
ATOM 669 C CA . SER A 1 82 ? 22.878 8.443 -13.643 1.00 68.12 82 SER A CA 1
ATOM 670 C C . SER A 1 82 ? 22.670 6.959 -13.994 1.00 68.12 82 SER A C 1
ATOM 672 O O . SER A 1 82 ? 22.687 6.116 -13.097 1.00 68.12 82 SER A O 1
ATOM 674 N N . ASP A 1 83 ? 22.526 6.602 -15.277 1.00 62.91 83 ASP A N 1
ATOM 675 C CA . ASP A 1 83 ? 22.271 5.209 -15.708 1.00 62.91 83 ASP A CA 1
ATOM 676 C C . ASP A 1 83 ? 23.300 4.190 -15.167 1.00 62.91 83 ASP A C 1
ATOM 678 O O . ASP A 1 83 ? 22.962 3.049 -14.850 1.00 62.91 83 ASP A O 1
ATOM 682 N N . ILE A 1 84 ? 24.557 4.616 -15.000 1.00 57.59 84 ILE A N 1
ATOM 683 C CA . ILE A 1 84 ? 25.660 3.795 -14.467 1.00 57.59 84 ILE A CA 1
ATOM 684 C C . ILE A 1 84 ? 25.517 3.570 -12.951 1.00 57.59 84 ILE A C 1
ATOM 686 O O . ILE A 1 84 ? 25.917 2.524 -12.433 1.00 57.59 84 ILE A O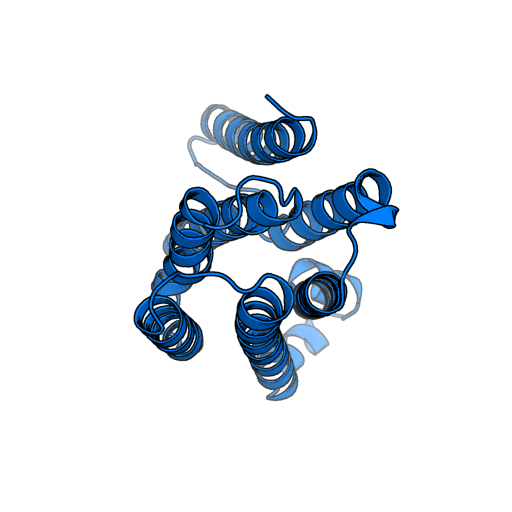 1
ATOM 690 N N . ASP A 1 85 ? 24.939 4.531 -12.230 1.00 64.38 85 ASP A N 1
ATOM 691 C CA . ASP A 1 85 ? 24.682 4.413 -10.794 1.00 64.38 85 ASP A CA 1
ATOM 692 C C . ASP A 1 85 ? 23.456 3.537 -10.515 1.00 64.38 85 ASP A C 1
ATOM 694 O O . ASP A 1 85 ? 23.434 2.838 -9.504 1.00 64.38 85 ASP A O 1
ATOM 698 N N . LEU A 1 86 ? 22.475 3.507 -11.427 1.00 62.81 86 LEU A N 1
ATOM 699 C CA . LEU A 1 86 ? 21.263 2.689 -11.301 1.00 62.81 86 LEU A CA 1
ATOM 700 C C . LEU A 1 86 ? 21.553 1.186 -11.350 1.00 62.81 86 LEU A C 1
ATOM 702 O O . LEU A 1 86 ? 21.016 0.450 -10.527 1.00 62.81 86 LEU A O 1
ATOM 706 N N . GLN A 1 87 ? 22.443 0.731 -12.240 1.00 64.06 87 GLN A N 1
ATOM 707 C CA . GLN A 1 87 ? 22.849 -0.682 -12.286 1.00 64.06 87 GLN A CA 1
ATOM 708 C C . GLN A 1 87 ? 23.564 -1.121 -11.000 1.00 64.06 87 GLN A C 1
ATOM 710 O O . GLN A 1 87 ? 23.284 -2.188 -10.465 1.00 64.06 87 GLN A O 1
ATOM 715 N N . LYS A 1 88 ? 24.436 -0.270 -10.444 1.00 63.47 88 LYS A N 1
ATOM 716 C CA . LYS A 1 88 ? 25.109 -0.546 -9.161 1.00 63.47 88 LYS A CA 1
ATOM 717 C C . LYS A 1 88 ? 24.155 -0.498 -7.967 1.00 63.47 88 LYS A C 1
ATOM 719 O O . LYS A 1 88 ? 24.398 -1.154 -6.957 1.00 63.47 88 LYS A O 1
ATOM 724 N N . LEU A 1 89 ? 23.103 0.313 -8.059 1.00 64.75 89 LEU A N 1
ATOM 725 C CA . LEU A 1 89 ? 22.041 0.406 -7.062 1.00 64.75 89 LEU A CA 1
ATOM 726 C C . LEU A 1 89 ? 21.151 -0.838 -7.069 1.00 64.75 89 LEU A C 1
ATOM 728 O O . LEU A 1 89 ? 20.788 -1.298 -5.990 1.00 64.75 89 LEU A O 1
ATOM 732 N N . ASP A 1 90 ? 20.849 -1.400 -8.239 1.00 65.06 90 ASP A N 1
ATOM 733 C CA . ASP A 1 90 ? 20.054 -2.630 -8.363 1.00 65.06 90 ASP A CA 1
ATOM 734 C C . ASP A 1 90 ? 20.796 -3.859 -7.805 1.00 65.06 90 ASP A C 1
ATOM 736 O O . ASP A 1 90 ? 20.203 -4.710 -7.150 1.00 65.06 90 ASP A O 1
ATOM 740 N N . GLU A 1 91 ? 22.125 -3.897 -7.940 1.00 68.06 91 GLU A N 1
ATOM 741 C CA . GLU A 1 91 ? 22.979 -4.917 -7.307 1.00 68.06 91 GLU A CA 1
ATOM 742 C C . GLU A 1 91 ? 23.235 -4.664 -5.804 1.00 68.06 91 GLU A C 1
ATOM 744 O O . GLU A 1 91 ? 23.878 -5.469 -5.122 1.00 68.06 91 GLU A O 1
ATOM 749 N N . SER A 1 92 ? 22.755 -3.544 -5.255 1.00 73.56 92 SER A N 1
ATOM 750 C CA . SER A 1 92 ? 23.022 -3.150 -3.874 1.00 73.56 92 SER A CA 1
ATOM 751 C C . SER A 1 92 ? 21.999 -3.722 -2.895 1.00 73.56 92 SER A C 1
ATOM 753 O O . SER A 1 92 ? 20.797 -3.462 -2.979 1.00 73.56 92 SER A O 1
ATOM 755 N N . LEU A 1 93 ? 22.507 -4.350 -1.828 1.00 82.06 93 LEU A N 1
ATOM 756 C CA . LEU A 1 93 ? 21.727 -4.774 -0.654 1.00 82.06 93 LEU A CA 1
ATOM 757 C C . LEU A 1 93 ? 20.933 -3.629 0.003 1.00 82.06 93 LEU A C 1
ATOM 759 O O . LEU A 1 93 ? 20.037 -3.877 0.810 1.00 82.06 93 LEU A O 1
ATOM 763 N N . TRP A 1 94 ? 21.256 -2.372 -0.313 1.00 82.56 94 TRP A N 1
ATOM 764 C CA . TRP A 1 94 ? 20.549 -1.207 0.204 1.00 82.56 94 TRP A CA 1
ATOM 765 C C . TRP A 1 94 ? 19.083 -1.158 -0.244 1.00 82.56 94 TRP A C 1
ATOM 767 O O . TRP A 1 94 ? 18.205 -0.915 0.586 1.00 82.56 94 TRP A O 1
ATOM 777 N N . ILE A 1 95 ? 18.799 -1.424 -1.526 1.00 85.38 95 ILE A N 1
ATOM 778 C CA . ILE A 1 95 ? 17.426 -1.400 -2.056 1.00 85.38 95 ILE A CA 1
ATOM 779 C C . ILE A 1 95 ? 16.593 -2.508 -1.412 1.00 85.38 95 ILE A C 1
ATOM 781 O O . ILE A 1 95 ? 15.465 -2.267 -0.973 1.00 85.38 95 ILE A O 1
ATOM 785 N N . ASP A 1 96 ? 17.161 -3.704 -1.289 1.00 86.75 96 ASP A N 1
ATOM 786 C CA . ASP A 1 96 ? 16.492 -4.829 -0.638 1.00 86.75 96 ASP A CA 1
ATOM 787 C C . ASP A 1 96 ? 16.261 -4.573 0.853 1.00 86.75 96 ASP A C 1
ATOM 789 O O . ASP A 1 96 ? 15.186 -4.875 1.380 1.00 86.75 96 ASP A O 1
ATOM 793 N N . GLY A 1 97 ? 17.216 -3.919 1.520 1.00 89.50 97 GLY A N 1
ATOM 794 C CA . GLY A 1 97 ? 17.056 -3.420 2.881 1.00 89.50 97 GLY A CA 1
ATOM 795 C C . GLY A 1 97 ? 15.873 -2.456 3.014 1.00 89.50 97 GLY A C 1
ATOM 796 O O . GLY A 1 97 ? 15.038 -2.631 3.902 1.00 89.50 97 GLY A O 1
ATOM 797 N N . LEU A 1 98 ? 15.741 -1.477 2.113 1.00 91.19 98 LEU A N 1
ATOM 798 C CA . LEU A 1 98 ? 14.616 -0.533 2.121 1.00 91.19 98 LEU A CA 1
ATOM 799 C C . LEU A 1 98 ? 13.270 -1.228 1.876 1.00 91.19 98 LEU A C 1
ATOM 801 O O . LEU A 1 98 ? 12.312 -0.966 2.611 1.00 91.19 98 LEU A O 1
ATOM 805 N N . LYS A 1 99 ? 13.198 -2.150 0.906 1.00 90.25 99 LYS A N 1
ATOM 806 C CA . LYS A 1 99 ? 11.997 -2.965 0.649 1.00 90.25 99 LYS A CA 1
ATOM 807 C C . LYS A 1 99 ? 11.593 -3.745 1.902 1.00 90.25 99 LYS A C 1
ATOM 809 O O . LYS A 1 99 ? 10.423 -3.725 2.295 1.00 90.25 99 LYS A O 1
ATOM 814 N N . LEU A 1 100 ? 12.556 -4.391 2.566 1.00 93.12 100 LEU A N 1
ATOM 815 C CA . LEU A 1 100 ? 12.329 -5.133 3.807 1.00 93.12 100 LEU A CA 1
ATOM 816 C C . LEU A 1 100 ? 11.811 -4.216 4.922 1.00 93.12 100 LEU A C 1
ATOM 818 O O . LEU A 1 100 ? 10.810 -4.540 5.562 1.00 93.12 100 LEU A O 1
ATOM 822 N N . VAL A 1 101 ? 12.443 -3.058 5.131 1.00 94.88 101 VAL A N 1
ATOM 823 C CA . VAL A 1 101 ? 12.011 -2.068 6.131 1.00 94.88 101 VAL A CA 1
ATOM 824 C C . VAL A 1 101 ? 10.577 -1.610 5.859 1.00 94.88 101 VAL A C 1
ATOM 826 O O . VAL A 1 101 ? 9.762 -1.600 6.783 1.00 94.88 101 VAL A O 1
ATOM 829 N N . ALA A 1 102 ? 10.224 -1.304 4.607 1.00 93.75 102 ALA A N 1
ATOM 830 C CA . ALA A 1 102 ? 8.861 -0.917 4.243 1.00 93.75 102 ALA A CA 1
ATOM 831 C C . ALA A 1 102 ? 7.841 -2.018 4.581 1.00 93.75 102 ALA A C 1
ATOM 833 O O . ALA A 1 102 ? 6.795 -1.740 5.173 1.00 93.75 102 ALA A O 1
ATOM 834 N N . LYS A 1 103 ? 8.149 -3.286 4.274 1.00 94.00 103 LYS A N 1
ATOM 835 C CA . LYS A 1 103 ? 7.272 -4.417 4.614 1.00 94.00 103 LYS A CA 1
ATOM 836 C C . LYS A 1 103 ? 7.155 -4.642 6.125 1.00 94.00 103 LYS A C 1
ATOM 838 O O . LYS A 1 103 ? 6.051 -4.878 6.615 1.00 94.00 103 LYS A O 1
ATOM 843 N N . LEU A 1 104 ? 8.250 -4.518 6.878 1.00 95.44 104 LEU A N 1
ATOM 844 C CA . LEU A 1 104 ? 8.225 -4.594 8.342 1.00 95.44 104 LEU A CA 1
ATOM 845 C C .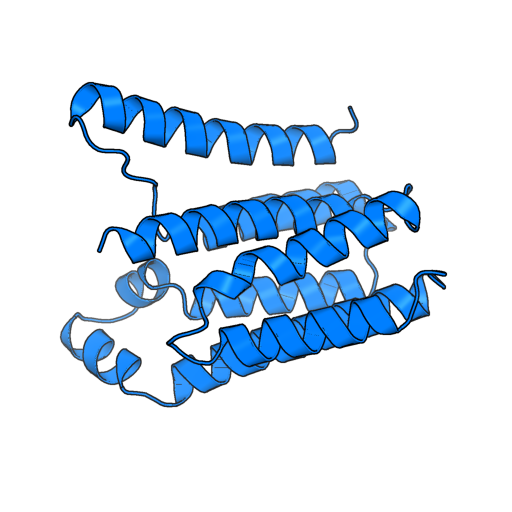 LEU A 1 104 ? 7.348 -3.491 8.940 1.00 95.44 104 LEU A C 1
ATOM 847 O O . LEU A 1 104 ? 6.516 -3.773 9.804 1.00 95.44 104 LEU A O 1
ATOM 851 N N . LEU A 1 105 ? 7.463 -2.256 8.441 1.00 96.25 105 LEU A N 1
ATOM 852 C CA . LEU A 1 105 ? 6.588 -1.160 8.851 1.00 96.25 105 LEU A CA 1
ATOM 853 C C . LEU A 1 105 ? 5.117 -1.480 8.575 1.00 96.25 105 LEU A C 1
ATOM 855 O O . LEU A 1 105 ? 4.295 -1.278 9.464 1.00 96.25 105 LEU A O 1
ATOM 859 N N . LEU A 1 106 ? 4.773 -2.041 7.410 1.00 95.94 106 LEU A N 1
ATOM 860 C CA . LEU A 1 106 ? 3.396 -2.460 7.119 1.00 95.94 106 LEU A CA 1
ATOM 861 C C . LEU A 1 106 ? 2.884 -3.527 8.100 1.00 95.94 106 LEU A C 1
ATOM 863 O O . LEU A 1 106 ? 1.734 -3.462 8.534 1.00 95.94 106 LEU A O 1
ATOM 867 N N . ILE A 1 107 ? 3.724 -4.475 8.520 1.00 95.56 107 ILE A N 1
ATOM 868 C CA . ILE A 1 107 ? 3.357 -5.448 9.562 1.00 95.56 107 ILE A CA 1
ATOM 869 C C . ILE A 1 107 ? 3.074 -4.733 10.890 1.00 95.56 107 ILE A C 1
ATOM 871 O O . ILE A 1 107 ? 2.039 -4.977 11.520 1.00 95.56 107 ILE A O 1
ATOM 875 N N . PHE A 1 108 ? 3.937 -3.797 11.299 1.00 96.38 108 PHE A N 1
ATOM 876 C CA . PHE A 1 108 ? 3.710 -2.992 12.502 1.00 96.38 108 PHE A CA 1
ATOM 877 C C . PHE A 1 108 ? 2.443 -2.138 12.411 1.00 96.38 108 PHE A C 1
ATOM 879 O O . PHE A 1 108 ? 1.721 -2.031 13.404 1.00 96.38 108 PHE A O 1
ATOM 886 N N . VAL A 1 109 ? 2.128 -1.585 11.236 1.00 96.88 109 VAL A N 1
ATOM 887 C CA . VAL A 1 109 ? 0.881 -0.851 10.976 1.00 96.88 109 VAL A CA 1
ATOM 888 C C . VAL A 1 109 ? -0.316 -1.729 11.302 1.00 96.88 109 VAL A C 1
ATOM 890 O O . VAL A 1 109 ? -1.166 -1.307 12.076 1.00 96.88 109 VAL A O 1
ATOM 893 N N . VAL A 1 110 ? -0.376 -2.957 10.786 1.00 96.19 110 VAL A N 1
ATOM 894 C CA . VAL A 1 110 ? -1.509 -3.871 11.016 1.00 96.19 110 VAL A CA 1
ATOM 895 C C . VAL A 1 110 ? -1.661 -4.215 12.495 1.00 96.19 110 VAL A C 1
ATOM 897 O O . VAL A 1 110 ? -2.770 -4.172 13.035 1.00 96.19 110 VAL A O 1
ATOM 900 N N . LEU A 1 111 ? -0.550 -4.522 13.169 1.00 95.62 111 LEU A N 1
ATOM 901 C CA . LEU A 1 111 ? -0.542 -4.843 14.596 1.00 95.62 111 LEU A CA 1
ATOM 902 C C . LEU A 1 111 ? -1.014 -3.657 15.446 1.00 95.62 111 LEU A C 1
ATOM 904 O O . LEU A 1 111 ? -1.870 -3.816 16.323 1.00 95.62 111 LEU A O 1
ATOM 908 N N . LEU A 1 112 ? -0.495 -2.459 15.171 1.00 96.31 112 LEU A N 1
ATOM 909 C CA . LEU A 1 112 ? -0.878 -1.241 15.878 1.00 96.31 112 LEU A CA 1
ATOM 910 C C . LEU A 1 112 ? -2.311 -0.831 15.572 1.00 96.31 112 LEU A C 1
ATOM 912 O O . LEU A 1 112 ? -3.026 -0.445 16.492 1.00 96.31 112 LEU A O 1
ATOM 916 N N . TRP A 1 113 ? -2.754 -0.961 14.324 1.00 96.50 113 TRP A N 1
ATOM 917 C CA . TRP A 1 113 ? -4.125 -0.677 13.918 1.00 96.50 113 TRP A CA 1
ATOM 918 C C . TRP A 1 113 ? -5.092 -1.591 14.664 1.00 96.50 113 TRP A C 1
ATOM 920 O O . TRP A 1 113 ? -6.003 -1.104 15.338 1.00 96.50 113 TRP A O 1
ATOM 930 N N . LYS A 1 114 ? -4.844 -2.908 14.653 1.00 94.69 114 LYS A N 1
ATOM 931 C CA . LYS A 1 114 ? -5.636 -3.878 15.418 1.00 94.69 114 LYS A CA 1
ATOM 932 C C . LYS A 1 114 ? -5.683 -3.526 16.905 1.00 94.69 114 LYS A C 1
ATOM 934 O O . LYS A 1 114 ? -6.763 -3.554 17.494 1.00 94.69 114 LYS A O 1
ATOM 939 N N . ARG A 1 115 ? -4.542 -3.166 17.507 1.00 93.75 115 ARG A N 1
ATOM 940 C CA . ARG A 1 115 ? -4.441 -2.815 18.933 1.00 93.75 115 ARG A CA 1
ATOM 941 C C . ARG A 1 115 ? -5.176 -1.516 19.276 1.00 93.75 115 ARG A C 1
ATOM 943 O O . ARG A 1 115 ? -5.969 -1.505 20.212 1.00 93.75 115 ARG A O 1
ATOM 950 N N . GLN A 1 116 ? -4.925 -0.432 18.544 1.00 93.19 116 GLN A N 1
ATOM 951 C CA . GLN A 1 116 ? -5.481 0.898 18.828 1.00 93.19 116 GLN A CA 1
ATOM 952 C C . GLN A 1 116 ? -6.985 0.964 18.562 1.00 93.19 116 GLN A C 1
ATOM 954 O O . GLN A 1 116 ? -7.716 1.594 19.323 1.00 93.19 116 GLN A O 1
ATOM 959 N N . ARG A 1 117 ? -7.461 0.267 17.525 1.00 92.50 117 ARG A N 1
ATOM 960 C CA . ARG A 1 117 ? -8.885 0.203 17.166 1.00 92.50 117 ARG A CA 1
ATOM 961 C C . ARG A 1 117 ? -9.621 -0.985 17.800 1.00 92.50 117 ARG A C 1
ATOM 963 O O . ARG A 1 117 ? -10.816 -1.130 17.577 1.00 92.50 117 ARG A O 1
ATOM 970 N N . LYS A 1 118 ? -8.932 -1.817 18.597 1.00 91.06 118 LYS A N 1
ATOM 971 C CA . LYS A 1 118 ? -9.473 -3.022 19.264 1.00 91.06 118 LYS A CA 1
ATOM 972 C C . LYS A 1 118 ? -10.262 -3.928 18.303 1.00 91.06 118 LYS A C 1
ATOM 974 O O . LYS A 1 118 ? -11.362 -4.386 18.614 1.00 91.06 118 LYS A O 1
ATOM 979 N N . LEU A 1 119 ? -9.702 -4.157 17.115 1.00 91.81 119 LEU A N 1
ATOM 980 C CA . LEU A 1 119 ? -10.386 -4.871 16.036 1.00 91.81 119 LEU A CA 1
ATOM 981 C C . LEU A 1 119 ? -10.508 -6.366 16.342 1.00 91.81 119 LEU A C 1
ATOM 983 O O . LEU A 1 119 ? -9.542 -7.017 16.740 1.00 91.81 119 LEU A O 1
ATOM 987 N N . GLN A 1 120 ? -11.700 -6.908 16.095 1.00 89.06 120 GLN A N 1
ATOM 988 C CA . GLN A 1 120 ? -12.098 -8.265 16.490 1.00 89.06 120 GLN A CA 1
ATOM 989 C C . GLN A 1 120 ? -11.779 -9.346 15.441 1.00 89.06 120 GLN A C 1
ATOM 991 O O . GLN A 1 120 ? -12.174 -10.498 15.603 1.00 89.06 120 GLN A O 1
ATOM 996 N N . PHE A 1 121 ? -11.084 -9.022 14.344 1.00 88.25 121 PHE A N 1
ATOM 997 C CA . PHE A 1 121 ? -10.744 -10.043 13.350 1.00 88.25 121 PHE A CA 1
ATOM 998 C C . PHE A 1 121 ? -9.668 -11.012 13.877 1.00 88.25 121 PHE A C 1
ATOM 1000 O O . PHE A 1 121 ? -8.770 -10.639 14.645 1.00 88.25 121 PHE A O 1
ATOM 1007 N N . SER A 1 122 ? -9.752 -12.272 13.437 1.00 90.19 122 SER A N 1
ATOM 1008 C CA . SER A 1 122 ? -8.872 -13.361 13.883 1.00 90.19 122 SER A CA 1
ATOM 1009 C C . SER A 1 122 ? -7.388 -13.042 13.675 1.00 90.19 122 SER A C 1
ATOM 1011 O O . SER A 1 122 ? -7.001 -12.414 12.691 1.00 90.19 122 SER A O 1
ATOM 1013 N N . PHE A 1 123 ? -6.533 -13.515 14.586 1.00 89.06 123 PHE A N 1
ATOM 1014 C CA . PHE A 1 123 ? -5.078 -13.433 14.425 1.00 89.06 123 PHE A CA 1
ATOM 1015 C C . PHE A 1 123 ? -4.587 -14.117 13.136 1.00 89.06 123 PHE A C 1
ATOM 1017 O O . PHE A 1 123 ? -3.578 -13.693 12.581 1.00 89.06 123 PHE A O 1
ATOM 1024 N N . LEU A 1 124 ? -5.345 -15.080 12.596 1.00 92.25 124 LEU A N 1
ATOM 1025 C CA . LEU A 1 124 ? -5.032 -15.736 11.323 1.00 92.25 124 LEU A CA 1
ATOM 1026 C C . LEU A 1 124 ? -4.875 -14.746 10.159 1.00 92.25 124 LEU A C 1
ATOM 1028 O O . LEU A 1 124 ? -3.981 -14.929 9.346 1.00 92.25 124 LEU A O 1
ATOM 1032 N N . TYR A 1 125 ? -5.666 -13.667 10.097 1.00 92.69 125 TYR A N 1
ATOM 1033 C CA . TYR A 1 125 ? -5.505 -12.649 9.047 1.00 92.69 125 TYR A CA 1
ATOM 1034 C C . TYR A 1 125 ? -4.152 -11.937 9.135 1.00 92.69 125 TYR A C 1
ATOM 1036 O O . TYR A 1 125 ? -3.543 -11.652 8.110 1.00 92.69 125 TYR A O 1
ATOM 1044 N N . VAL A 1 126 ? -3.667 -11.677 10.355 1.00 93.94 126 VAL A N 1
ATOM 1045 C CA . VAL A 1 126 ? -2.342 -11.078 10.573 1.00 93.94 126 VAL A CA 1
ATOM 1046 C C . VAL A 1 126 ? -1.253 -12.069 10.181 1.00 93.94 126 VAL A C 1
ATOM 1048 O O . VAL A 1 126 ? -0.308 -11.692 9.500 1.00 93.94 126 VAL A O 1
ATOM 1051 N N . LEU A 1 127 ? -1.404 -13.338 10.568 1.00 95.06 127 LEU A N 1
ATOM 1052 C CA . LEU A 1 127 ? -0.457 -14.390 10.216 1.00 95.06 127 LEU A CA 1
ATOM 1053 C C . LEU A 1 127 ? -0.349 -14.559 8.694 1.00 95.06 127 LEU A C 1
ATOM 1055 O O . LEU A 1 127 ? 0.755 -14.533 8.160 1.00 95.06 127 LEU A O 1
ATOM 1059 N N . PHE A 1 128 ? -1.480 -14.667 7.991 1.00 96.12 128 PHE A N 1
ATOM 1060 C CA . PHE A 1 128 ? -1.498 -14.738 6.530 1.00 96.12 128 PHE A CA 1
ATOM 1061 C C . PHE A 1 128 ? -0.905 -13.486 5.894 1.00 96.12 128 PHE A C 1
ATOM 1063 O O . PHE A 1 128 ? -0.113 -13.607 4.967 1.00 96.12 128 PHE A O 1
ATOM 1070 N N . PHE A 1 129 ? -1.224 -12.296 6.409 1.00 95.88 129 PHE A N 1
ATOM 1071 C CA . PHE A 1 129 ? -0.619 -11.058 5.928 1.00 95.88 129 PHE A CA 1
ATOM 1072 C C . PHE A 1 129 ? 0.910 -11.090 6.037 1.00 95.88 129 PHE A C 1
ATOM 1074 O O . PHE A 1 129 ? 1.590 -10.775 5.063 1.00 95.88 129 PHE A O 1
ATOM 1081 N N . VAL A 1 130 ? 1.455 -11.513 7.183 1.00 95.56 130 VAL A N 1
ATOM 1082 C CA . VAL A 1 130 ? 2.906 -11.648 7.386 1.00 95.56 130 VAL A CA 1
ATOM 1083 C C . VAL A 1 130 ? 3.496 -12.660 6.407 1.00 95.56 130 VAL A C 1
ATOM 1085 O O . VAL A 1 130 ? 4.443 -12.325 5.707 1.00 95.56 130 VAL A O 1
ATOM 1088 N N . ILE A 1 131 ? 2.908 -13.856 6.299 1.00 95.62 131 ILE A N 1
ATOM 1089 C CA . ILE A 1 131 ? 3.390 -14.911 5.396 1.00 95.62 131 ILE A CA 1
ATOM 1090 C C . ILE A 1 131 ? 3.412 -14.420 3.947 1.00 95.62 131 ILE A C 1
ATOM 1092 O O . ILE A 1 131 ? 4.443 -14.517 3.292 1.00 95.62 131 ILE A O 1
ATOM 1096 N N . ILE A 1 132 ? 2.303 -13.861 3.454 1.00 95.06 132 ILE A N 1
ATOM 1097 C CA . ILE A 1 132 ? 2.198 -13.365 2.076 1.00 95.06 132 ILE A CA 1
ATOM 1098 C C . ILE A 1 132 ? 3.217 -12.248 1.841 1.00 95.06 132 ILE A C 1
ATOM 1100 O O . ILE A 1 132 ? 3.917 -12.261 0.835 1.00 95.06 132 ILE A O 1
ATOM 1104 N N . THR A 1 133 ? 3.344 -11.309 2.782 1.00 92.44 133 THR A N 1
ATOM 1105 C CA . THR A 1 133 ? 4.270 -10.177 2.652 1.00 92.44 133 THR A CA 1
ATOM 1106 C C . THR A 1 133 ? 5.732 -10.627 2.644 1.00 92.44 133 THR A C 1
ATOM 1108 O O . THR A 1 133 ? 6.528 -10.092 1.878 1.00 92.44 133 THR A O 1
ATOM 1111 N N . SER A 1 134 ? 6.091 -11.614 3.469 1.00 92.19 134 SER A N 1
ATOM 1112 C CA . SER A 1 134 ? 7.436 -12.192 3.502 1.00 92.19 134 SER A CA 1
ATOM 1113 C C . SER A 1 134 ? 7.735 -13.027 2.260 1.00 92.19 134 SER A C 1
ATOM 1115 O O . SER A 1 134 ? 8.814 -12.891 1.693 1.00 92.19 134 SER A O 1
ATOM 1117 N N . LEU A 1 135 ? 6.787 -13.853 1.806 1.00 93.31 135 LEU A N 1
ATOM 1118 C CA . LEU A 1 135 ? 6.944 -14.628 0.575 1.00 93.31 135 LEU A CA 1
ATOM 1119 C C . LEU A 1 135 ? 7.079 -13.712 -0.641 1.00 93.31 135 LEU A C 1
ATOM 1121 O O . LEU A 1 135 ? 7.926 -13.968 -1.482 1.00 93.31 135 LEU A O 1
ATOM 1125 N N . ALA A 1 136 ? 6.327 -12.613 -0.702 1.00 89.94 136 ALA A N 1
ATOM 1126 C CA . ALA A 1 136 ? 6.394 -11.651 -1.800 1.00 89.94 136 ALA A CA 1
ATOM 1127 C C . ALA A 1 136 ? 7.764 -10.961 -1.961 1.00 89.94 136 ALA A C 1
ATOM 1129 O O . ALA A 1 136 ? 8.030 -10.401 -3.020 1.00 89.94 136 ALA A O 1
ATOM 1130 N N . LEU A 1 137 ? 8.637 -10.993 -0.944 1.00 87.94 137 LEU A N 1
ATOM 1131 C CA . LEU A 1 137 ? 10.022 -10.514 -1.066 1.00 87.94 137 LEU A CA 1
ATOM 1132 C C . LEU A 1 137 ? 10.927 -11.504 -1.813 1.00 87.94 137 LEU A C 1
ATOM 1134 O O . LEU A 1 137 ? 12.007 -11.130 -2.260 1.00 87.94 137 LEU A O 1
ATOM 1138 N N . ILE A 1 138 ? 10.507 -12.762 -1.946 1.00 87.88 138 ILE A N 1
ATOM 1139 C CA . ILE A 1 138 ? 11.235 -13.795 -2.678 1.00 87.88 138 ILE A CA 1
ATOM 1140 C C . ILE A 1 138 ? 10.809 -13.718 -4.145 1.00 87.88 138 ILE A C 1
ATOM 1142 O O . ILE A 1 138 ? 9.628 -13.877 -4.449 1.00 87.88 138 ILE A O 1
ATOM 1146 N N . GLY A 1 139 ? 11.775 -13.515 -5.048 1.00 81.06 139 GLY A N 1
ATOM 1147 C CA . GLY A 1 139 ? 11.552 -13.256 -6.479 1.00 81.06 139 GLY A CA 1
ATOM 1148 C C . GLY A 1 139 ? 10.431 -14.090 -7.117 1.00 81.06 139 GLY A C 1
ATOM 1149 O O . GLY A 1 139 ? 9.448 -13.505 -7.548 1.00 81.06 139 GLY A O 1
ATOM 1150 N N . PRO A 1 140 ? 10.482 -15.435 -7.103 1.00 87.12 140 PRO A N 1
ATOM 1151 C CA . PRO A 1 140 ? 9.436 -16.297 -7.677 1.00 87.12 140 PRO A CA 1
ATOM 1152 C C . PRO A 1 140 ? 8.003 -16.085 -7.157 1.00 87.12 140 PRO A C 1
ATOM 1154 O O . PRO A 1 140 ? 7.037 -16.490 -7.803 1.00 87.12 140 PRO A O 1
ATOM 1157 N N . PHE A 1 141 ? 7.846 -15.479 -5.983 1.00 89.94 141 PHE A N 1
ATOM 1158 C CA . PHE A 1 141 ? 6.571 -15.294 -5.297 1.00 89.94 141 PHE A CA 1
ATOM 1159 C C . PHE A 1 141 ? 6.082 -13.841 -5.318 1.00 89.94 141 PHE A C 1
ATOM 1161 O O . PHE A 1 141 ? 5.090 -13.529 -4.660 1.00 89.94 141 PHE A O 1
ATOM 1168 N N . PHE A 1 142 ? 6.713 -12.952 -6.094 1.00 87.38 142 PHE A N 1
ATOM 1169 C CA . PHE A 1 142 ? 6.318 -11.540 -6.187 1.00 87.38 142 PHE A CA 1
ATOM 1170 C C . PHE A 1 142 ? 4.838 -11.347 -6.572 1.00 87.38 142 PHE A C 1
ATOM 1172 O O . PHE A 1 142 ? 4.196 -10.394 -6.130 1.00 87.38 142 PHE A O 1
ATOM 1179 N N . TRP A 1 143 ? 4.261 -12.279 -7.338 1.00 90.12 143 TRP A N 1
ATOM 1180 C CA . TRP A 1 143 ? 2.853 -12.265 -7.749 1.00 90.12 143 TRP A CA 1
ATOM 1181 C C . TRP A 1 143 ? 1.866 -12.351 -6.573 1.00 90.12 143 TRP A C 1
ATOM 1183 O O . TRP A 1 143 ? 0.688 -12.032 -6.727 1.00 90.12 143 TRP A O 1
ATOM 1193 N N . LEU A 1 144 ? 2.337 -12.742 -5.382 1.00 92.62 144 LEU A N 1
ATOM 1194 C CA . LEU A 1 144 ? 1.540 -12.768 -4.158 1.00 92.62 144 LEU A CA 1
ATOM 1195 C C . LEU A 1 144 ? 1.298 -11.375 -3.552 1.00 92.62 144 LEU A C 1
ATOM 1197 O O . LEU A 1 144 ? 0.393 -11.218 -2.729 1.00 92.62 144 LEU A O 1
ATOM 1201 N N . THR A 1 145 ? 2.077 -10.364 -3.953 1.00 91.00 145 THR A N 1
ATOM 1202 C CA . THR A 1 145 ? 2.039 -9.002 -3.392 1.00 91.00 145 THR A CA 1
ATOM 1203 C C . THR A 1 145 ? 0.627 -8.412 -3.242 1.00 91.00 145 THR A C 1
ATOM 1205 O O . THR A 1 145 ? 0.316 -7.996 -2.125 1.00 91.00 145 THR A O 1
ATOM 1208 N N . PRO A 1 146 ? -0.267 -8.420 -4.258 1.00 94.31 146 PRO A N 1
ATOM 1209 C CA . PRO A 1 146 ? -1.601 -7.819 -4.139 1.00 94.31 146 PRO A CA 1
ATOM 1210 C C . PRO A 1 146 ? -2.520 -8.507 -3.127 1.00 94.31 146 PRO A C 1
ATOM 1212 O O . PRO A 1 146 ? -3.423 -7.875 -2.576 1.00 94.31 146 PRO A O 1
ATOM 1215 N N . PHE A 1 147 ? -2.312 -9.792 -2.834 1.00 95.44 147 PHE A N 1
ATOM 1216 C CA . PHE A 1 147 ? -3.202 -10.525 -1.933 1.00 95.44 147 PHE A CA 1
ATOM 1217 C C . PHE A 1 147 ? -3.076 -10.061 -0.480 1.00 95.44 147 PHE A C 1
ATOM 1219 O O . PHE A 1 147 ? -4.066 -10.088 0.249 1.00 95.44 147 PHE A O 1
ATOM 1226 N N . ALA A 1 148 ? -1.899 -9.593 -0.054 1.00 94.56 148 ALA A N 1
ATOM 1227 C CA . ALA A 1 148 ? -1.676 -9.093 1.303 1.00 94.56 148 ALA A CA 1
ATOM 1228 C C . ALA A 1 148 ? -2.558 -7.867 1.644 1.00 94.56 148 ALA A C 1
ATOM 1230 O O . ALA A 1 148 ? -3.351 -7.947 2.590 1.00 94.56 148 ALA A O 1
ATOM 1231 N N . PRO A 1 149 ? -2.492 -6.745 0.902 1.00 95.56 149 PRO A N 1
ATOM 1232 C CA . PRO A 1 149 ? -3.345 -5.588 1.158 1.00 95.56 149 PRO A CA 1
ATOM 1233 C C . PRO A 1 149 ? -4.830 -5.876 0.891 1.00 95.56 149 PRO A C 1
ATOM 1235 O O . PRO A 1 149 ? -5.669 -5.395 1.649 1.00 95.56 149 PRO A O 1
ATOM 1238 N N . LEU A 1 150 ? -5.186 -6.710 -0.098 1.00 96.19 150 LEU A N 1
ATOM 1239 C CA . LEU A 1 150 ? -6.590 -7.074 -0.354 1.00 96.19 150 LEU A CA 1
ATOM 1240 C C . LEU A 1 150 ? -7.201 -7.917 0.777 1.00 96.19 150 LEU A C 1
ATOM 1242 O O . LEU A 1 150 ? -8.352 -7.693 1.163 1.00 96.19 150 LEU A O 1
ATOM 1246 N N . LEU A 1 151 ? -6.431 -8.841 1.360 1.00 95.62 151 LEU A N 1
ATOM 1247 C CA . LEU A 1 151 ? -6.842 -9.606 2.539 1.00 95.62 151 LEU A CA 1
ATOM 1248 C C . LEU A 1 151 ? -7.180 -8.672 3.710 1.00 95.62 151 LEU A C 1
ATOM 1250 O O . LEU A 1 151 ? -8.204 -8.843 4.378 1.00 95.62 151 LEU A O 1
ATOM 1254 N N . LEU A 1 152 ? -6.336 -7.666 3.946 1.00 95.19 152 LEU A N 1
ATOM 1255 C CA . LEU A 1 152 ? -6.565 -6.666 4.985 1.00 95.19 152 LEU A CA 1
ATOM 1256 C C . LEU A 1 152 ? -7.727 -5.738 4.659 1.00 95.19 152 LEU A C 1
ATOM 1258 O O . LEU A 1 152 ? -8.531 -5.453 5.544 1.00 95.19 152 LEU A O 1
ATOM 1262 N N . ALA A 1 153 ? -7.864 -5.308 3.405 1.00 95.00 153 ALA A N 1
ATOM 1263 C CA . ALA A 1 153 ? -9.002 -4.518 2.958 1.00 95.00 153 ALA A CA 1
ATOM 1264 C C . ALA A 1 153 ? -10.320 -5.243 3.267 1.00 95.00 153 ALA A C 1
ATOM 1266 O O . ALA A 1 153 ? -11.239 -4.646 3.830 1.00 95.00 153 ALA A O 1
ATOM 1267 N N . TYR A 1 154 ? -10.386 -6.549 2.995 1.00 94.62 154 TYR A N 1
ATOM 1268 C CA . TYR A 1 154 ? -11.536 -7.381 3.341 1.00 94.62 154 TYR A CA 1
ATOM 1269 C C . TYR A 1 154 ? -11.763 -7.487 4.858 1.00 94.62 154 TYR A C 1
ATOM 1271 O O . TYR A 1 154 ? -12.897 -7.338 5.325 1.00 94.62 154 TYR A O 1
ATOM 1279 N N . ALA A 1 155 ? -10.704 -7.698 5.647 1.00 94.06 155 ALA A N 1
ATOM 1280 C CA . ALA A 1 155 ? -10.809 -7.742 7.105 1.00 94.06 155 ALA A CA 1
ATOM 1281 C C . ALA A 1 155 ? -11.339 -6.410 7.675 1.00 94.06 155 ALA A C 1
ATOM 1283 O O . ALA A 1 155 ? -12.326 -6.397 8.417 1.00 94.06 155 ALA A O 1
ATOM 1284 N N . PHE A 1 156 ? -10.756 -5.278 7.269 1.00 93.56 156 PHE A N 1
ATOM 1285 C CA . PHE A 1 156 ? -11.160 -3.943 7.715 1.00 93.56 156 PHE A CA 1
ATOM 1286 C C . PHE A 1 156 ? -12.541 -3.530 7.208 1.00 93.56 156 PHE A C 1
ATOM 1288 O O . PHE A 1 156 ? -13.266 -2.832 7.919 1.00 93.56 156 PHE A O 1
ATOM 1295 N N . TRP A 1 157 ? -12.960 -3.996 6.029 1.00 90.94 157 TRP A N 1
ATOM 1296 C CA . TRP A 1 157 ? -14.321 -3.781 5.537 1.00 90.94 157 TRP A CA 1
ATOM 1297 C C . TRP A 1 157 ? -15.373 -4.323 6.512 1.00 90.94 157 TRP A C 1
ATOM 1299 O O . TRP A 1 157 ? -16.407 -3.685 6.736 1.00 90.94 157 TRP A O 1
ATOM 1309 N N . LYS A 1 158 ? -15.088 -5.473 7.137 1.00 90.38 158 LYS A N 1
ATOM 1310 C CA . LYS A 1 158 ? -15.972 -6.099 8.125 1.00 90.38 158 LYS A CA 1
ATOM 1311 C C . LYS A 1 158 ? -15.866 -5.475 9.512 1.00 90.38 158 LYS A C 1
ATOM 1313 O O . LYS A 1 158 ? -16.892 -5.360 10.177 1.00 90.38 158 LYS A O 1
ATOM 1318 N N . THR A 1 159 ? -14.665 -5.093 9.953 1.00 91.56 159 THR A N 1
ATOM 1319 C CA . THR A 1 159 ? -14.424 -4.763 11.370 1.00 91.56 159 THR A CA 1
ATOM 1320 C C . THR A 1 159 ? -14.169 -3.294 11.695 1.00 91.56 159 THR A C 1
ATOM 1322 O O . THR A 1 159 ? -14.249 -2.947 12.865 1.00 91.56 159 THR A O 1
ATOM 1325 N N . ASP A 1 160 ? -13.840 -2.435 10.726 1.00 92.00 160 ASP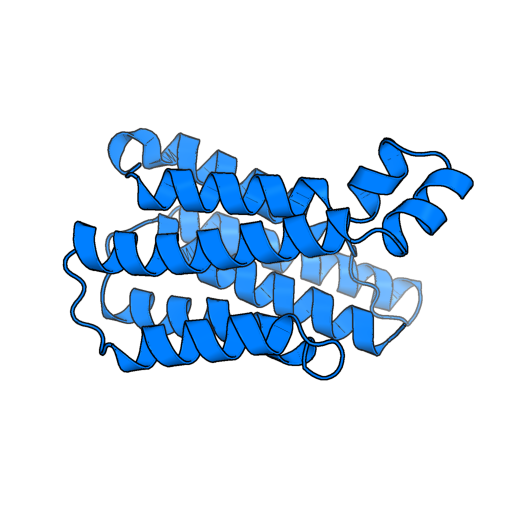 A N 1
ATOM 1326 C CA . ASP A 1 160 ? -13.477 -1.027 10.982 1.00 92.00 160 ASP A CA 1
ATOM 1327 C C . ASP A 1 160 ? -14.188 -0.082 10.002 1.00 92.00 160 ASP A C 1
ATOM 1329 O O . ASP A 1 160 ? -13.564 0.571 9.167 1.00 92.00 160 ASP A O 1
ATOM 1333 N N . LYS A 1 161 ? -15.529 -0.050 10.056 1.00 87.56 161 LYS A N 1
ATOM 1334 C CA . LYS A 1 161 ? -16.352 0.655 9.057 1.00 87.56 161 LYS A CA 1
ATOM 1335 C C . LYS A 1 161 ? -16.184 2.168 9.035 1.00 87.56 161 LYS A C 1
ATOM 1337 O O . LYS A 1 161 ? -16.231 2.765 7.963 1.00 87.56 161 LYS A O 1
ATOM 1342 N N . ASP A 1 162 ? -15.939 2.749 10.199 1.00 89.88 162 ASP A N 1
ATOM 1343 C CA . ASP A 1 162 ? -15.893 4.199 10.381 1.00 89.88 162 ASP A CA 1
ATOM 1344 C C . ASP A 1 162 ? -14.520 4.796 10.061 1.00 89.88 162 ASP A C 1
ATOM 1346 O O . ASP A 1 162 ? -14.340 6.011 10.118 1.00 89.88 162 ASP A O 1
ATOM 1350 N N . ASN A 1 163 ? -13.524 3.957 9.762 1.00 92.31 163 ASN A N 1
ATOM 1351 C CA . ASN A 1 163 ? -12.171 4.420 9.522 1.00 92.31 163 ASN A CA 1
ATOM 1352 C C . ASN A 1 163 ? -11.952 4.761 8.041 1.00 92.31 163 ASN A C 1
ATOM 1354 O O . ASN A 1 163 ? -11.946 3.853 7.205 1.00 92.31 163 ASN A O 1
ATOM 1358 N N . PRO A 1 164 ? -11.718 6.039 7.696 1.00 93.44 164 PRO A N 1
ATOM 1359 C CA . PRO A 1 164 ? -11.512 6.450 6.313 1.00 93.44 164 PRO A CA 1
ATOM 1360 C C . PRO A 1 164 ? -10.272 5.793 5.700 1.00 93.44 164 PRO A C 1
ATOM 1362 O O . PRO A 1 164 ? -10.304 5.386 4.545 1.00 93.44 164 PRO A O 1
ATOM 1365 N N . PHE A 1 165 ? -9.198 5.591 6.467 1.00 95.44 165 PHE A N 1
ATOM 1366 C CA . PHE A 1 165 ? -7.922 5.096 5.941 1.00 95.44 165 PHE A CA 1
ATOM 1367 C C . PHE A 1 165 ? -7.977 3.651 5.433 1.00 95.44 165 PHE A C 1
ATOM 1369 O O . PHE A 1 165 ? -7.079 3.227 4.710 1.00 95.44 165 PHE A O 1
ATOM 1376 N N . ARG A 1 166 ? -9.031 2.884 5.751 1.00 94.50 166 ARG A N 1
ATOM 1377 C CA . ARG A 1 166 ? -9.175 1.496 5.281 1.00 94.50 166 ARG A CA 1
ATOM 1378 C C . ARG A 1 166 ? -9.190 1.378 3.752 1.00 94.50 166 ARG A C 1
ATOM 1380 O O . ARG A 1 166 ? -8.763 0.357 3.226 1.00 94.50 166 ARG A O 1
ATOM 1387 N N . TYR A 1 167 ? -9.666 2.410 3.047 1.00 95.81 167 TYR A N 1
ATOM 1388 C CA . TYR A 1 167 ? -9.748 2.406 1.584 1.00 95.81 167 TYR A CA 1
ATOM 1389 C C . TYR A 1 167 ? -8.366 2.435 0.917 1.00 95.81 167 TYR A C 1
ATOM 1391 O O . TYR A 1 167 ? -8.239 1.989 -0.221 1.00 95.81 167 TYR A O 1
ATOM 1399 N N . LEU A 1 168 ? -7.323 2.887 1.622 1.00 96.94 168 LEU A N 1
ATOM 1400 C CA . LEU A 1 168 ? -5.953 2.856 1.107 1.00 96.94 168 LEU A CA 1
ATOM 1401 C C . LEU A 1 168 ? -5.465 1.419 0.880 1.00 96.94 168 LEU A C 1
ATOM 1403 O O . LEU A 1 168 ? -4.767 1.177 -0.094 1.00 96.94 168 LEU A O 1
ATOM 1407 N N . TRP A 1 169 ? -5.917 0.445 1.677 1.00 96.94 169 TRP A N 1
ATOM 1408 C CA . TRP A 1 169 ? -5.593 -0.968 1.441 1.00 96.94 169 TRP A CA 1
ATOM 1409 C C . TRP A 1 169 ? -6.194 -1.506 0.138 1.00 96.94 169 TRP A C 1
ATOM 1411 O O . TRP A 1 169 ? -5.583 -2.345 -0.517 1.00 96.94 169 TRP A O 1
ATOM 1421 N N . ILE A 1 170 ? -7.368 -1.006 -0.265 1.00 96.44 170 ILE A N 1
ATOM 1422 C CA . ILE A 1 170 ? -7.961 -1.343 -1.567 1.00 96.44 170 ILE A CA 1
ATOM 1423 C C . ILE A 1 170 ? -7.101 -0.751 -2.678 1.00 96.44 170 ILE A C 1
ATOM 1425 O O . ILE A 1 170 ? -6.722 -1.467 -3.599 1.00 96.44 170 ILE A O 1
ATOM 1429 N N . LEU A 1 171 ? -6.768 0.540 -2.571 1.00 96.75 171 LEU A N 1
ATOM 1430 C CA . LEU A 1 171 ? -5.954 1.222 -3.572 1.00 96.75 171 LEU A CA 1
ATOM 1431 C C . LEU A 1 171 ? -4.588 0.547 -3.737 1.00 96.75 171 LEU A C 1
ATOM 1433 O O . LEU A 1 171 ? -4.202 0.235 -4.857 1.00 96.75 171 LEU A O 1
ATOM 1437 N N . GLN A 1 172 ? -3.907 0.259 -2.625 1.00 96.12 172 GLN A N 1
ATOM 1438 C CA . GLN A 1 172 ? -2.625 -0.436 -2.628 1.00 96.12 172 GLN A CA 1
ATOM 1439 C C . GLN A 1 172 ? -2.747 -1.819 -3.270 1.00 96.12 172 GLN A C 1
ATOM 1441 O O . GLN A 1 172 ? -1.952 -2.150 -4.135 1.00 96.12 172 GLN A O 1
ATOM 1446 N N . GLY A 1 173 ? -3.761 -2.612 -2.913 1.00 95.62 173 GLY A N 1
ATOM 1447 C CA . GLY A 1 173 ? -3.931 -3.943 -3.496 1.00 95.62 173 GLY A CA 1
ATOM 1448 C C . GLY A 1 173 ? -4.233 -3.936 -4.991 1.00 95.62 173 GLY A C 1
ATOM 1449 O O . GLY A 1 173 ? -3.738 -4.794 -5.717 1.00 95.62 173 GLY A O 1
ATOM 1450 N N . VAL A 1 174 ? -4.999 -2.956 -5.470 1.00 94.88 174 VAL A N 1
ATOM 1451 C CA . VAL A 1 174 ? -5.262 -2.787 -6.906 1.00 94.88 174 VAL A CA 1
ATOM 1452 C C . VAL A 1 174 ? -4.006 -2.325 -7.645 1.00 94.88 174 VAL A C 1
ATOM 1454 O O . VAL A 1 174 ? -3.713 -2.830 -8.723 1.00 94.88 174 VAL A O 1
ATOM 1457 N N . PHE A 1 175 ? -3.230 -1.412 -7.066 1.00 94.19 175 PHE A N 1
ATOM 1458 C CA . PHE A 1 175 ? -1.970 -0.964 -7.658 1.00 94.19 175 PHE A CA 1
ATOM 1459 C C . PHE A 1 175 ? -0.901 -2.057 -7.657 1.00 94.19 175 PHE A C 1
ATOM 1461 O O . PHE A 1 175 ? -0.240 -2.249 -8.672 1.00 94.19 175 PHE A O 1
ATOM 1468 N N . ASP A 1 176 ? -0.796 -2.844 -6.587 1.00 92.25 176 ASP A N 1
ATOM 1469 C CA . ASP A 1 176 ? 0.066 -4.027 -6.538 1.00 92.25 176 ASP A CA 1
ATOM 1470 C C . ASP A 1 176 ? -0.352 -5.051 -7.609 1.00 92.25 176 ASP A C 1
ATOM 1472 O O . ASP A 1 176 ? 0.502 -5.668 -8.245 1.00 92.25 176 ASP A O 1
ATOM 1476 N N . LEU A 1 177 ? -1.657 -5.204 -7.867 1.00 92.44 177 LEU A N 1
ATOM 1477 C CA . LEU A 1 177 ? -2.163 -6.087 -8.921 1.00 92.44 177 LEU A CA 1
ATOM 1478 C C . LEU A 1 177 ? -1.759 -5.577 -10.309 1.00 92.44 177 LEU A C 1
ATOM 1480 O O . LEU A 1 177 ? -1.322 -6.362 -11.151 1.00 92.44 177 LEU A O 1
ATOM 1484 N N . PHE A 1 178 ? -1.871 -4.268 -10.540 1.00 90.50 178 PHE A N 1
ATOM 1485 C CA . PHE A 1 178 ? -1.433 -3.629 -11.780 1.00 90.50 178 PHE A CA 1
ATOM 1486 C C . PHE A 1 178 ? 0.077 -3.779 -11.990 1.00 90.50 178 PHE A C 1
ATOM 1488 O O . PHE A 1 178 ? 0.498 -4.138 -13.087 1.00 90.50 178 PHE A O 1
ATOM 1495 N N . THR A 1 179 ? 0.880 -3.593 -10.940 1.00 88.00 179 THR A N 1
ATOM 1496 C CA . THR A 1 179 ? 2.331 -3.826 -10.966 1.00 88.00 179 THR A CA 1
ATOM 1497 C C . THR A 1 179 ? 2.661 -5.263 -11.347 1.00 88.00 179 THR A C 1
ATOM 1499 O O . THR A 1 179 ? 3.420 -5.482 -12.285 1.00 88.00 179 THR A O 1
ATOM 1502 N N . VAL A 1 180 ? 2.072 -6.251 -10.664 1.00 88.56 180 VAL A N 1
ATOM 1503 C CA . VAL A 1 180 ? 2.319 -7.672 -10.959 1.00 88.56 180 VAL A CA 1
ATOM 1504 C C . VAL A 1 180 ? 1.937 -8.010 -12.398 1.00 88.56 180 VAL A C 1
ATOM 1506 O O . VAL A 1 180 ? 2.699 -8.680 -13.086 1.00 88.56 180 VAL A O 1
ATOM 1509 N N . THR A 1 181 ? 0.786 -7.514 -12.857 1.00 84.81 181 THR A N 1
ATOM 1510 C CA . THR A 1 181 ? 0.324 -7.720 -14.235 1.00 84.81 181 THR A CA 1
ATOM 1511 C C . THR A 1 181 ? 1.336 -7.170 -15.239 1.00 84.81 181 THR A C 1
ATOM 1513 O O . THR A 1 181 ? 1.682 -7.872 -16.178 1.00 84.81 181 THR A O 1
ATOM 1516 N N . MET A 1 182 ? 1.865 -5.960 -15.024 1.00 82.62 182 MET A N 1
ATOM 1517 C CA . MET A 1 182 ? 2.878 -5.373 -15.912 1.00 82.62 182 MET A CA 1
ATOM 1518 C C . MET A 1 182 ? 4.187 -6.162 -15.919 1.00 82.62 182 MET A C 1
ATOM 1520 O O . MET A 1 182 ? 4.727 -6.414 -16.990 1.00 82.62 182 MET A O 1
ATOM 1524 N N . LEU A 1 183 ? 4.666 -6.586 -14.746 1.00 81.12 183 LEU A N 1
ATOM 1525 C CA . LEU A 1 183 ? 5.905 -7.360 -14.611 1.00 81.12 183 LEU A CA 1
ATOM 1526 C C . LEU A 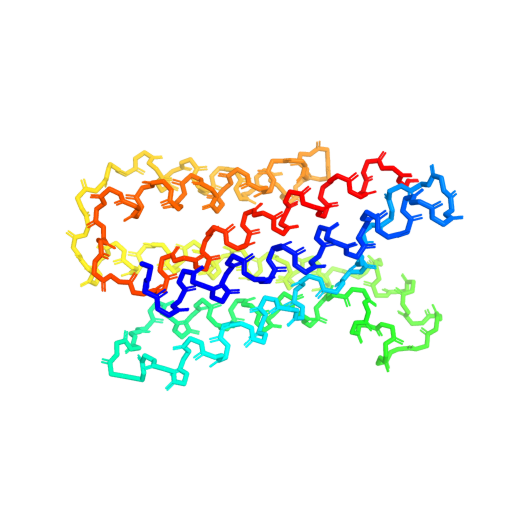1 183 ? 5.823 -8.759 -15.241 1.00 81.12 183 LEU A C 1
ATOM 1528 O O . LEU A 1 183 ? 6.850 -9.379 -15.479 1.00 81.12 183 LEU A O 1
ATOM 1532 N N . TRP A 1 184 ? 4.621 -9.282 -15.499 1.00 75.75 184 TRP A N 1
ATOM 1533 C CA . TRP A 1 184 ? 4.438 -10.515 -16.275 1.00 75.75 184 TRP A CA 1
ATOM 1534 C C . TRP A 1 184 ? 4.578 -10.321 -17.784 1.00 75.75 184 TRP A C 1
ATOM 1536 O O . TRP A 1 184 ? 4.795 -11.301 -18.493 1.00 75.75 184 TRP A O 1
ATOM 1546 N N . PHE A 1 185 ? 4.427 -9.093 -18.279 1.00 67.44 185 PHE A N 1
ATOM 1547 C CA . PHE A 1 185 ? 4.505 -8.780 -19.706 1.00 67.44 185 PHE A CA 1
ATOM 1548 C C . PHE A 1 185 ? 5.863 -8.199 -20.137 1.00 67.44 185 PHE A C 1
ATOM 1550 O O . PHE A 1 185 ? 6.048 -7.953 -21.329 1.00 67.44 185 PHE A O 1
ATOM 1557 N N . THR A 1 186 ? 6.789 -7.986 -19.197 1.00 58.91 186 THR A N 1
ATOM 1558 C CA . THR A 1 186 ? 8.190 -7.575 -19.423 1.00 58.91 186 THR A CA 1
ATOM 1559 C C . THR A 1 186 ? 9.133 -8.761 -19.345 1.00 58.91 186 THR A C 1
ATOM 1561 O O . THR A 1 186 ? 9.996 -8.880 -20.239 1.00 58.91 186 THR A O 1
#

pLDDT: mean 88.49, std 9.72, range [57.59, 97.88]

Secondary structure (DSSP, 8-state):
--HHHHHHHHHHHHHHHHHHHHHHHHSS----TTTHHHHHHHHHHHHHHHTGGG--HHHHHHHHHHHHHHHT-HHHHHHHS-HHHHHHHHT-HHHHHHHHHHHHHHHHHHHHHHHHTT--S-HHHHHHHHHHHHHTTSGGGGGGTTHHHHHHHHHHHHH-TT-GGGHHHHHHHHHHHHHHHHHH--

Sequence (186 aa):
MIREEKIVSIAILTVLMYALGLFFDAGFFLLPFPLFDLIFLIVFIQFLFWNKRSIQAYVLLYFLASIIQVMHNPLVLGMIGSDIDLQKLDESLWIDGLKLVAKLLLIFVVLLWKRQRKLQFSFLYVLFFVIITSLALIGPFFWLTPFAPLLLAYAFWKTDKDNPFRYLWILQGVFDLFTVTMLWFT

Foldseek 3Di:
DDPLLVLLVVLLVVQVVVQVVCCVVPVHRDTPPPCLLVSLLVSLVVVCVVPVVQDDPLSVLLNVLSVLVLCLGPVNCPVVDDPVVVVVVVVDCVSLVSLVVSLVSNLVSVVVCCVVLVWDDDCVLSVVLNVLSVQCSPVVSVQSQLVNLVSQLVSCVPTPVPRSCSSSSVSRSSSSNVVSVNVVVD

Radius of gyration: 16.85 Å; chains: 1; bounding box: 46×33×49 Å